Protein AF-A0A4U7F153-F1 (afdb_monomer)

Solvent-accessible surface area (backbone atoms only — not comparable to full-atom values): 18259 Å² total; per-residue (Å²): 128,62,67,75,48,41,77,80,40,73,85,56,86,78,60,64,62,61,53,67,72,73,53,80,90,49,96,68,60,94,85,65,56,59,60,68,38,36,71,71,53,63,61,70,59,53,48,53,54,49,52,50,51,33,56,51,62,41,91,91,58,44,31,62,96,56,39,36,31,38,60,32,36,52,46,24,47,59,30,40,45,51,26,25,64,74,82,62,47,64,26,33,53,33,31,46,52,77,28,66,69,50,40,43,21,66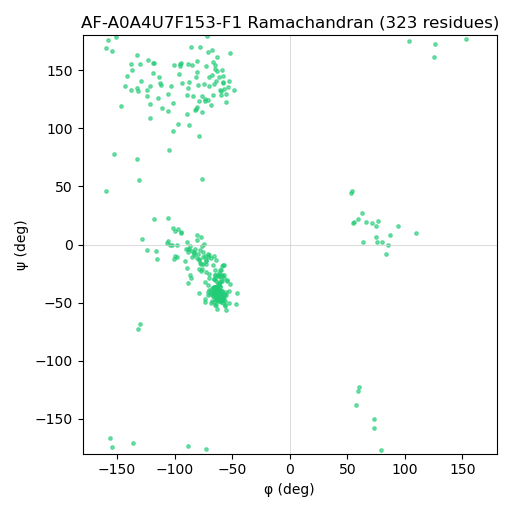,69,35,49,68,42,50,56,56,56,56,68,45,43,66,58,44,63,74,52,38,83,38,45,32,62,16,34,47,45,45,49,44,18,52,49,26,39,43,78,25,67,35,88,73,97,76,86,82,76,73,34,56,61,58,77,65,59,70,81,74,65,70,84,66,92,64,94,52,78,78,38,71,54,76,85,52,32,44,98,88,68,46,73,35,73,80,47,36,43,71,31,32,46,39,55,38,60,59,81,27,11,63,95,71,35,85,41,64,69,58,30,54,51,50,49,52,54,25,36,46,34,50,76,33,52,74,69,52,47,52,49,51,53,52,58,55,48,28,33,33,64,49,31,4,56,36,48,62,85,40,45,46,48,40,28,86,73,29,62,75,91,52,68,71,35,42,49,54,38,70,43,83,83,31,36,53,88,34,24,66,52,79,14,28,58,50,55,63,49,96,49,32,73,40,66,69,62,53,30,61,49,50,65,73,75,52,90,85,78,96,55,67,37,68,17,68,29,50,109

Radius of gyration: 19.98 Å; Cα contacts (8 Å, |Δi|>4): 540; chains: 1; bounding box: 46×57×48 Å

Structure (mmCIF, N/CA/C/O backbone):
data_AF-A0A4U7F153-F1
#
_entry.id   AF-A0A4U7F153-F1
#
loop_
_atom_site.group_PDB
_atom_site.id
_atom_site.type_symbol
_atom_site.label_atom_id
_atom_site.label_alt_id
_atom_site.label_comp_id
_atom_site.label_asym_id
_atom_site.label_entity_id
_atom_site.label_seq_id
_atom_site.pdbx_PDB_ins_code
_atom_site.Cartn_x
_atom_site.Cartn_y
_atom_site.Cartn_z
_atom_site.occupancy
_atom_site.B_iso_or_equiv
_atom_site.auth_seq_id
_atom_site.auth_comp_id
_atom_site.auth_asym_id
_atom_site.auth_atom_id
_atom_site.pdbx_PDB_model_num
ATOM 1 N N . MET A 1 1 ? 3.177 -30.117 8.578 1.00 44.38 1 MET A N 1
ATOM 2 C CA . MET A 1 1 ? 3.477 -31.452 7.990 1.00 44.38 1 MET A CA 1
ATOM 3 C C . MET A 1 1 ? 3.455 -31.434 6.453 1.00 44.38 1 MET A C 1
ATOM 5 O O . MET A 1 1 ? 3.791 -32.453 5.857 1.00 44.38 1 MET A O 1
ATOM 9 N N . SER A 1 2 ? 3.125 -30.302 5.816 1.00 57.16 2 SER A N 1
ATOM 10 C CA . SER A 1 2 ? 3.074 -30.118 4.360 1.00 57.16 2 SER A CA 1
ATOM 11 C C . SER A 1 2 ? 4.464 -30.039 3.707 1.00 57.16 2 SER A C 1
ATOM 13 O O . SER A 1 2 ? 4.738 -30.823 2.801 1.00 57.16 2 SER A O 1
ATOM 15 N N . GLY A 1 3 ? 5.373 -29.206 4.239 1.00 60.88 3 GLY A N 1
ATOM 16 C CA . GLY A 1 3 ? 6.702 -28.950 3.648 1.00 60.88 3 GLY A CA 1
ATOM 17 C C . GLY A 1 3 ? 7.521 -30.211 3.351 1.00 60.88 3 GLY A C 1
ATOM 18 O O . GLY A 1 3 ? 7.897 -30.455 2.213 1.00 60.88 3 GLY A O 1
ATOM 19 N N . VAL A 1 4 ? 7.656 -31.114 4.331 1.00 67.81 4 VAL A N 1
ATOM 20 C CA . VAL A 1 4 ? 8.444 -32.353 4.167 1.00 67.81 4 VAL A CA 1
ATOM 21 C C . VAL A 1 4 ? 7.906 -33.260 3.049 1.00 67.81 4 VAL A C 1
ATOM 23 O O . VAL A 1 4 ? 8.672 -34.021 2.475 1.00 67.81 4 VAL A O 1
ATOM 26 N N . ARG A 1 5 ? 6.602 -33.233 2.728 1.00 77.62 5 ARG A N 1
ATOM 27 C CA . ARG A 1 5 ? 6.047 -34.048 1.627 1.00 77.62 5 ARG A CA 1
ATOM 28 C C . ARG A 1 5 ? 6.324 -33.419 0.263 1.00 77.62 5 ARG A C 1
ATOM 30 O O . ARG A 1 5 ? 6.683 -34.156 -0.655 1.00 77.62 5 ARG A O 1
ATOM 37 N N . LYS A 1 6 ? 6.184 -32.092 0.154 1.00 81.62 6 LYS A N 1
ATOM 38 C CA . LYS A 1 6 ? 6.439 -31.345 -1.087 1.00 81.62 6 LYS A CA 1
ATOM 39 C C . LYS A 1 6 ? 7.900 -31.487 -1.535 1.00 81.62 6 LYS A C 1
ATOM 41 O O . LYS A 1 6 ? 8.133 -31.687 -2.720 1.00 81.62 6 LYS A O 1
ATOM 46 N N . ASP A 1 7 ? 8.849 -31.559 -0.599 1.00 88.19 7 ASP A N 1
ATOM 47 C CA . ASP A 1 7 ? 10.272 -31.787 -0.913 1.00 88.19 7 ASP A CA 1
ATOM 48 C C . ASP A 1 7 ? 10.537 -33.125 -1.639 1.00 88.19 7 ASP A C 1
ATOM 50 O O . ASP A 1 7 ? 11.400 -33.213 -2.512 1.00 88.19 7 ASP A O 1
ATOM 54 N N . TRP A 1 8 ? 9.810 -34.195 -1.286 1.00 92.31 8 TRP A N 1
ATOM 55 C CA . TRP A 1 8 ? 9.986 -35.523 -1.899 1.00 92.31 8 TRP A CA 1
ATOM 56 C C . TRP A 1 8 ? 9.139 -35.727 -3.155 1.00 92.31 8 TRP A C 1
ATOM 58 O O . TRP A 1 8 ? 9.548 -36.457 -4.063 1.00 92.31 8 TRP A O 1
ATOM 68 N N . TRP A 1 9 ? 7.952 -35.123 -3.199 1.00 93.38 9 TRP A N 1
ATOM 69 C CA . TRP A 1 9 ? 7.007 -35.243 -4.306 1.00 93.38 9 TRP A CA 1
ATOM 70 C C . TRP A 1 9 ? 6.483 -33.862 -4.713 1.00 93.38 9 TRP A C 1
ATOM 72 O O . TRP A 1 9 ? 5.318 -33.557 -4.456 1.00 93.38 9 TRP A O 1
ATOM 82 N N . PRO A 1 10 ? 7.304 -33.043 -5.393 1.00 90.38 10 PRO A N 1
ATOM 83 C CA . PRO A 1 10 ? 6.948 -31.659 -5.721 1.00 90.38 10 PRO A CA 1
ATOM 84 C C . PRO A 1 10 ? 5.715 -31.546 -6.627 1.00 90.38 10 PRO A C 1
ATOM 86 O O . PRO A 1 10 ? 4.982 -30.573 -6.557 1.00 90.38 10 PRO A O 1
ATOM 89 N N . ASN A 1 11 ? 5.432 -32.581 -7.426 1.00 92.25 11 ASN A N 1
ATOM 90 C CA . ASN A 1 11 ? 4.270 -32.634 -8.321 1.00 92.25 11 ASN A CA 1
ATOM 91 C C . ASN A 1 11 ? 3.052 -33.344 -7.699 1.00 92.25 11 ASN A C 1
ATOM 93 O O . ASN A 1 11 ? 2.126 -33.732 -8.416 1.00 92.25 11 ASN A O 1
ATOM 97 N N . GLN A 1 12 ? 3.076 -33.636 -6.395 1.00 93.06 12 GLN A N 1
ATOM 98 C CA . GLN A 1 12 ? 1.927 -34.226 -5.718 1.00 93.06 12 GLN A CA 1
ATOM 99 C C . GLN A 1 12 ? 0.811 -33.186 -5.607 1.00 93.06 12 GLN A C 1
ATOM 101 O O . GLN A 1 12 ? 1.065 -32.045 -5.241 1.00 93.06 12 GLN A O 1
ATOM 106 N N . LEU A 1 13 ? -0.429 -33.600 -5.889 1.00 92.06 13 LEU A N 1
ATOM 107 C CA . LEU A 1 13 ? -1.598 -32.744 -5.705 1.00 92.06 13 LEU A CA 1
ATOM 108 C C . LEU A 1 13 ? -1.650 -32.225 -4.265 1.00 92.06 13 LEU A C 1
ATOM 110 O O . LEU A 1 13 ? -1.697 -33.027 -3.326 1.00 92.06 13 LEU A O 1
ATOM 114 N N . ASP A 1 14 ? -1.674 -30.904 -4.124 1.00 89.94 14 ASP A N 1
ATOM 115 C CA . ASP A 1 14 ? -1.831 -30.249 -2.838 1.00 89.94 14 A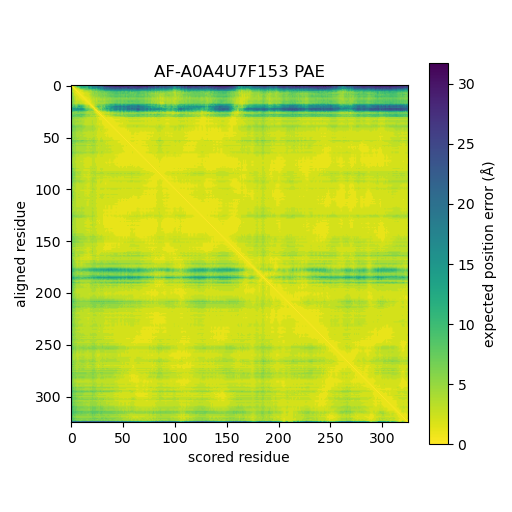SP A CA 1
ATOM 116 C C . ASP A 1 14 ? -3.311 -30.197 -2.453 1.00 89.94 14 ASP A C 1
ATOM 118 O O . ASP A 1 14 ? -4.131 -29.606 -3.152 1.00 89.94 14 ASP A O 1
ATOM 122 N N . LEU A 1 15 ? -3.657 -30.883 -1.366 1.00 89.62 15 LEU A N 1
ATOM 123 C CA . LEU A 1 15 ? -5.007 -30.873 -0.805 1.00 89.62 15 LEU A CA 1
ATOM 124 C C . LEU A 1 15 ? -5.117 -29.920 0.386 1.00 89.62 15 LEU A C 1
ATOM 126 O O . LEU A 1 15 ? -6.236 -29.665 0.823 1.00 89.62 15 LEU A O 1
ATOM 130 N N . ASP A 1 16 ? -3.993 -29.393 0.886 1.00 86.19 16 ASP A N 1
ATOM 131 C CA . ASP A 1 16 ? -3.970 -28.549 2.080 1.00 86.19 16 ASP A CA 1
ATOM 132 C C . ASP A 1 16 ? -4.739 -27.228 1.807 1.00 86.19 16 ASP A C 1
ATOM 134 O O . ASP A 1 16 ? -5.450 -26.742 2.683 1.00 86.19 16 ASP A O 1
ATOM 138 N N . VAL A 1 17 ? -4.764 -26.752 0.550 1.00 88.94 17 VAL A N 1
ATOM 139 C CA . VAL A 1 17 ? -5.577 -25.601 0.088 1.00 88.94 17 VAL A CA 1
ATOM 140 C C . VAL A 1 17 ? -7.093 -25.774 0.270 1.00 88.94 17 VAL A C 1
ATOM 142 O O . VAL A 1 17 ? -7.839 -24.802 0.286 1.00 88.94 17 VAL A O 1
ATOM 145 N N . LEU A 1 18 ? -7.594 -27.012 0.373 1.00 87.94 18 LEU A N 1
ATOM 146 C CA . LEU A 1 18 ? -9.014 -27.270 0.652 1.00 87.94 18 LEU A CA 1
ATOM 147 C C . LEU A 1 18 ? -9.300 -27.284 2.157 1.00 87.94 18 LEU A C 1
ATOM 149 O O . LEU A 1 18 ? -10.431 -27.021 2.571 1.00 87.94 18 LEU A O 1
ATOM 153 N N . ASP A 1 19 ? -8.287 -27.600 2.963 1.00 83.00 19 ASP A N 1
ATOM 154 C CA . ASP A 1 19 ? -8.401 -27.687 4.415 1.00 83.00 19 ASP A CA 1
ATOM 155 C C . ASP A 1 19 ? -8.418 -26.294 5.067 1.00 83.00 19 ASP A C 1
ATOM 157 O O . ASP A 1 19 ? -8.998 -26.147 6.144 1.00 83.00 19 ASP A O 1
ATOM 161 N N . GLU A 1 20 ? -7.889 -25.259 4.399 1.00 74.75 20 GLU A N 1
ATOM 162 C CA . GLU A 1 20 ? -7.951 -23.855 4.850 1.00 74.75 20 GLU A CA 1
ATOM 163 C C . GLU A 1 20 ? -9.380 -23.373 5.138 1.00 74.75 20 GLU A C 1
ATOM 165 O O . GLU A 1 20 ? -9.600 -22.562 6.035 1.00 74.75 20 GLU A O 1
ATOM 170 N N . HIS A 1 21 ? -10.368 -23.914 4.421 1.00 67.06 21 HIS A N 1
ATOM 171 C CA . HIS A 1 21 ? -11.784 -23.585 4.601 1.00 67.06 21 HIS A CA 1
ATOM 172 C C . HIS A 1 21 ? -12.581 -24.686 5.314 1.00 67.06 21 HIS A C 1
ATOM 174 O O . HIS A 1 21 ? -13.798 -24.569 5.473 1.00 67.06 21 HIS A O 1
ATOM 180 N N . ALA A 1 22 ? -11.929 -25.768 5.751 1.00 73.19 22 ALA A N 1
ATOM 181 C CA . ALA A 1 22 ? -12.587 -26.846 6.489 1.00 73.19 22 ALA A CA 1
ATOM 182 C C . ALA A 1 22 ? -12.903 -26.464 7.952 1.00 73.19 22 ALA A C 1
ATOM 184 O O . ALA A 1 22 ? -13.657 -27.175 8.621 1.00 73.19 22 ALA A O 1
ATOM 185 N N . GLY A 1 23 ? -12.367 -25.340 8.441 1.00 69.06 23 GLY A N 1
ATOM 186 C CA . GLY A 1 23 ? -12.690 -24.723 9.730 1.00 69.06 23 GLY A CA 1
ATOM 187 C C . GLY A 1 23 ? -12.329 -23.233 9.751 1.00 69.06 23 GLY A C 1
ATOM 188 O O . GLY A 1 23 ? -11.769 -22.725 8.788 1.00 69.06 23 GLY A O 1
ATOM 189 N N . ASN A 1 24 ? -12.644 -22.531 10.845 1.00 72.62 24 ASN A N 1
ATOM 190 C CA . ASN A 1 24 ? -12.213 -21.147 11.056 1.00 72.62 24 ASN A CA 1
ATOM 191 C C . ASN A 1 24 ? -10.945 -21.144 11.936 1.00 72.62 24 ASN A C 1
ATOM 193 O O . ASN A 1 24 ? -11.058 -21.389 13.138 1.00 72.62 24 ASN A O 1
ATOM 197 N N . PRO A 1 25 ? -9.735 -20.921 11.384 1.00 79.50 25 PRO A N 1
ATOM 198 C CA . PRO A 1 25 ? -8.501 -20.905 12.175 1.00 79.50 25 PRO A CA 1
ATOM 199 C C . PRO A 1 25 ? -8.397 -19.678 13.099 1.00 79.50 25 PRO A C 1
ATOM 201 O O . PRO A 1 25 ? -7.490 -19.606 13.931 1.00 79.50 25 PRO A O 1
ATOM 204 N N . GLY A 1 26 ? -9.298 -18.702 12.949 1.00 85.00 26 GLY A N 1
ATOM 205 C CA . GLY A 1 26 ? -9.316 -17.479 13.734 1.00 85.00 26 GLY A CA 1
ATOM 206 C C . GLY A 1 26 ? -9.744 -17.666 15.197 1.00 85.00 26 GLY A C 1
ATOM 207 O O . GLY A 1 26 ? -10.315 -18.684 15.581 1.00 85.00 26 GLY A O 1
ATOM 208 N N . PRO A 1 27 ? -9.502 -16.653 16.046 1.00 92.19 27 PRO A N 1
ATOM 209 C CA . PRO A 1 27 ? -9.875 -16.657 17.460 1.00 92.19 27 PRO A CA 1
ATOM 210 C C . PRO A 1 27 ? -11.351 -16.297 17.705 1.00 92.19 27 PRO A C 1
ATOM 212 O O . PRO A 1 27 ? -11.735 -16.089 18.856 1.00 92.19 27 PRO A O 1
ATOM 215 N N . LEU A 1 28 ? -12.142 -16.108 16.646 1.00 91.19 28 LEU A N 1
ATOM 216 C CA . LEU A 1 28 ? -13.532 -15.669 16.731 1.00 91.19 28 LEU A CA 1
ATOM 217 C C . LEU A 1 28 ? -14.452 -16.880 16.905 1.00 91.19 28 LEU A C 1
ATOM 219 O O . LEU A 1 28 ? -14.237 -17.922 16.289 1.00 91.19 28 LEU A O 1
ATOM 223 N N . ASP A 1 29 ? -15.463 -16.727 17.758 1.00 91.25 29 ASP A N 1
ATOM 224 C CA . ASP A 1 29 ? -16.480 -17.754 17.987 1.00 91.25 29 ASP A CA 1
ATOM 225 C C . ASP A 1 29 ? -17.274 -18.024 16.693 1.00 91.25 29 ASP A C 1
ATOM 227 O O . ASP A 1 29 ? -17.472 -17.110 15.892 1.00 91.25 29 ASP A O 1
ATOM 231 N N . GLU A 1 30 ? -17.767 -19.253 16.501 1.00 89.25 30 GLU A N 1
ATOM 232 C CA . GLU A 1 30 ? -18.534 -19.638 15.300 1.00 89.25 30 GLU A CA 1
ATOM 233 C C . GLU A 1 30 ? -19.803 -18.789 15.107 1.00 89.25 30 GLU A C 1
ATOM 235 O O . GLU A 1 30 ? -20.262 -18.605 13.983 1.00 89.25 30 GLU A O 1
ATOM 240 N N . GLU A 1 31 ? -20.373 -18.263 16.193 1.00 93.75 31 GLU A N 1
ATOM 241 C CA . GLU A 1 31 ? -21.562 -17.410 16.171 1.00 93.75 31 GLU A CA 1
ATOM 242 C C . GLU A 1 31 ? -21.261 -15.909 16.016 1.00 93.75 31 GLU A C 1
ATOM 244 O O . GLU A 1 31 ? -22.188 -15.099 16.075 1.00 93.75 31 GLU A O 1
ATOM 249 N N . PHE A 1 32 ? -19.995 -15.502 15.878 1.00 96.25 32 PHE A N 1
ATOM 250 C CA . PHE A 1 32 ? -19.652 -14.095 15.676 1.00 96.25 32 PHE A CA 1
ATOM 251 C C . PHE A 1 32 ? -20.002 -13.637 14.253 1.00 96.25 32 PHE A C 1
ATOM 253 O O . PHE A 1 32 ? -19.489 -14.181 13.281 1.00 96.25 32 PHE A O 1
ATOM 260 N N . ASP A 1 33 ? -20.818 -12.587 14.148 1.00 97.31 33 ASP A N 1
ATOM 261 C CA . ASP A 1 33 ? -21.157 -11.926 12.886 1.00 97.31 33 ASP A CA 1
ATOM 262 C C . ASP A 1 33 ? -20.426 -10.578 12.795 1.00 97.31 33 ASP A C 1
ATOM 264 O O . ASP A 1 33 ? -20.649 -9.665 13.603 1.00 97.31 33 ASP A O 1
ATOM 268 N N . TYR A 1 34 ? -19.510 -10.458 11.832 1.00 98.06 34 TYR A N 1
ATOM 269 C CA . TYR A 1 34 ? -18.750 -9.226 11.643 1.00 98.06 34 TYR A CA 1
ATOM 270 C C . TYR A 1 34 ? -19.607 -8.088 11.084 1.00 98.06 34 TYR A C 1
ATOM 272 O O . TYR A 1 34 ? -19.401 -6.941 11.475 1.00 98.06 34 TYR A O 1
ATOM 280 N N . GLY A 1 35 ? -20.577 -8.385 10.215 1.00 98.12 35 GLY A N 1
ATOM 281 C CA . GLY A 1 35 ? -21.488 -7.385 9.664 1.00 98.12 35 GLY A CA 1
ATOM 282 C C . GLY A 1 35 ? -22.282 -6.695 10.769 1.00 98.12 35 GLY A C 1
ATOM 283 O O . GLY A 1 35 ? -22.259 -5.468 10.862 1.00 98.12 35 GLY A O 1
ATOM 284 N N . GLU A 1 36 ? -22.885 -7.475 11.672 1.00 98.38 36 GLU A N 1
ATOM 285 C CA . GLU A 1 36 ? -23.586 -6.939 12.847 1.00 98.38 36 GLU A CA 1
ATOM 286 C C . GLU A 1 36 ? -22.636 -6.142 13.758 1.00 98.38 36 GLU A C 1
ATOM 288 O O . GLU A 1 36 ? -22.970 -5.046 14.210 1.00 98.38 36 GLU A O 1
ATOM 293 N N . ALA A 1 37 ? -21.425 -6.652 14.013 1.00 98.50 37 ALA A N 1
ATOM 294 C CA . ALA A 1 37 ? -20.452 -5.969 14.865 1.00 98.50 37 ALA A CA 1
ATOM 295 C C . ALA A 1 37 ? -19.952 -4.641 14.267 1.00 98.50 37 ALA A C 1
ATOM 297 O O . ALA A 1 37 ? -19.718 -3.686 15.016 1.00 98.50 37 ALA A O 1
ATOM 298 N N . PHE A 1 38 ? -19.786 -4.583 12.944 1.00 98.75 38 PHE A N 1
ATOM 299 C CA . PHE A 1 38 ? -19.364 -3.398 12.204 1.00 98.75 38 PHE A CA 1
ATOM 300 C C . PHE A 1 38 ? -20.459 -2.326 12.186 1.00 98.75 38 PHE A C 1
ATOM 302 O O . PHE A 1 38 ? -20.158 -1.149 12.374 1.00 98.75 38 PHE A O 1
ATOM 309 N N . GLU A 1 39 ? -21.731 -2.712 12.040 1.00 98.50 39 GLU A N 1
ATOM 310 C CA . GLU A 1 39 ? -22.870 -1.782 12.102 1.00 98.50 39 GLU A CA 1
ATOM 311 C C . GLU A 1 39 ? -22.983 -1.050 13.453 1.00 98.50 39 GLU A C 1
ATOM 313 O O . GLU A 1 39 ? -23.559 0.036 13.527 1.00 98.50 39 GLU A O 1
ATOM 318 N N . GLU A 1 40 ? -22.408 -1.602 14.525 1.00 98.19 40 GLU A N 1
ATOM 319 C CA . GLU A 1 40 ? -22.346 -0.952 15.838 1.00 98.19 40 GLU A CA 1
ATOM 320 C C . GLU A 1 40 ? -21.201 0.070 15.992 1.00 98.19 40 GLU A C 1
ATOM 322 O O . GLU A 1 40 ? -21.067 0.661 17.071 1.00 98.19 40 GLU A O 1
ATOM 327 N N . LEU A 1 41 ? -20.325 0.241 14.995 1.00 98.25 41 LEU A N 1
ATOM 328 C CA . LEU A 1 41 ? -19.246 1.228 15.053 1.00 98.25 41 LEU A CA 1
ATOM 329 C C . LEU A 1 41 ? -19.769 2.651 14.853 1.00 98.25 41 LEU A C 1
ATOM 331 O O . LEU A 1 41 ? -20.533 2.935 13.933 1.00 98.25 41 LEU A O 1
ATOM 335 N N . ASP A 1 42 ? -19.245 3.576 15.653 1.00 98.56 42 ASP A N 1
ATOM 336 C CA . ASP A 1 42 ? -19.265 4.993 15.303 1.00 98.56 42 ASP A CA 1
ATOM 337 C C . ASP A 1 42 ? -18.139 5.254 14.293 1.00 98.56 42 ASP A C 1
ATOM 339 O O . ASP A 1 42 ? -16.974 5.429 14.658 1.00 98.56 42 ASP A O 1
ATOM 343 N N . LEU A 1 43 ? -18.473 5.193 13.001 1.00 98.50 43 LEU A N 1
ATOM 344 C CA . LEU A 1 43 ? -17.484 5.336 11.934 1.00 98.50 43 LEU A CA 1
ATOM 345 C C . LEU A 1 43 ? -16.869 6.743 11.898 1.00 98.50 43 LEU A C 1
ATOM 347 O O . LEU A 1 43 ? -15.703 6.875 11.534 1.00 98.50 43 LEU A O 1
ATOM 351 N N . ASP A 1 44 ? -17.608 7.777 12.307 1.00 98.75 44 ASP A N 1
ATOM 352 C CA . ASP A 1 44 ? -17.074 9.138 12.386 1.00 98.75 44 ASP A CA 1
ATOM 353 C C . ASP A 1 44 ? -16.018 9.235 13.498 1.00 98.75 44 ASP A C 1
ATOM 355 O O . ASP A 1 44 ? -14.964 9.840 13.295 1.00 98.75 44 ASP A O 1
ATOM 359 N N . GLU A 1 45 ? -16.245 8.572 14.640 1.00 98.81 45 GLU A N 1
ATOM 360 C CA . GLU A 1 45 ? -15.240 8.457 15.705 1.00 98.81 45 GLU A CA 1
ATOM 361 C C . GLU A 1 45 ? -13.995 7.693 15.226 1.00 98.81 45 GLU A C 1
ATOM 363 O O . GLU A 1 45 ? -12.874 8.146 15.447 1.00 98.81 45 GLU A O 1
ATOM 368 N N . VAL A 1 46 ? -14.176 6.568 14.518 1.00 98.88 46 VAL A N 1
ATOM 369 C CA . VAL A 1 46 ? -13.053 5.792 13.954 1.00 98.88 46 VAL A CA 1
ATOM 370 C C . VAL A 1 46 ? -12.222 6.654 13.002 1.00 98.88 46 VAL A C 1
ATOM 372 O O . VAL A 1 46 ? -10.994 6.641 13.070 1.00 98.88 46 VAL A O 1
ATOM 375 N N . LYS A 1 47 ? -12.873 7.416 12.115 1.00 98.94 47 LYS A N 1
ATOM 376 C CA . LYS A 1 47 ? -12.187 8.305 11.170 1.00 98.94 47 LYS A CA 1
ATOM 377 C C . LYS A 1 47 ? -11.415 9.413 11.890 1.00 98.94 47 LYS A C 1
ATOM 379 O O . LYS A 1 47 ? -10.275 9.675 11.514 1.00 98.94 47 LYS A O 1
ATOM 384 N N . ALA A 1 48 ? -11.994 10.009 12.933 1.00 98.88 48 ALA A N 1
ATOM 385 C CA . ALA A 1 48 ? -11.328 11.035 13.734 1.00 98.88 48 ALA A CA 1
ATOM 386 C C . ALA A 1 48 ? -10.072 10.497 14.443 1.00 98.88 48 ALA A C 1
ATOM 388 O O . ALA A 1 48 ? -9.024 11.138 14.411 1.00 98.88 48 ALA A O 1
ATOM 389 N N . ASP A 1 49 ? -10.145 9.295 15.018 1.00 98.88 49 ASP A N 1
ATOM 390 C CA . ASP A 1 49 ? -8.991 8.639 15.642 1.00 98.88 49 ASP A CA 1
ATOM 391 C C . ASP A 1 49 ? -7.886 8.302 14.626 1.00 98.88 49 ASP A C 1
ATOM 393 O O . ASP A 1 49 ? -6.694 8.429 14.918 1.00 98.88 49 ASP A O 1
ATOM 397 N N . ILE A 1 50 ? -8.263 7.866 13.418 1.00 98.88 50 ILE A N 1
ATOM 398 C CA . ILE A 1 50 ? -7.307 7.621 12.331 1.00 98.88 50 ILE A CA 1
ATOM 399 C C . ILE A 1 50 ? -6.594 8.923 11.939 1.00 98.88 50 ILE A C 1
ATOM 401 O O . ILE A 1 50 ? -5.374 8.925 11.768 1.00 98.88 50 ILE A O 1
ATOM 405 N N . GLU A 1 51 ? -7.330 10.028 11.800 1.00 98.69 51 GLU A N 1
ATOM 406 C CA . GLU A 1 51 ? -6.762 11.343 11.483 1.00 98.69 51 GLU A CA 1
ATOM 407 C C . GLU A 1 51 ? -5.826 11.851 12.599 1.00 98.69 51 GLU A C 1
ATOM 409 O O . GLU A 1 51 ? -4.757 12.404 12.315 1.00 98.69 51 GLU A O 1
ATOM 414 N N . GLU A 1 52 ? -6.158 11.592 13.870 1.00 98.81 52 GLU A N 1
ATOM 415 C CA . GLU A 1 52 ? -5.272 11.887 15.003 1.00 98.81 52 GLU A CA 1
ATOM 416 C C . GLU A 1 52 ? -3.942 11.129 14.882 1.00 98.81 52 GLU A C 1
ATOM 418 O O . GLU A 1 52 ? -2.876 11.745 14.966 1.00 98.81 52 GLU A O 1
ATOM 423 N N . VAL A 1 53 ? -3.976 9.816 14.616 1.00 98.75 53 VAL A N 1
ATOM 424 C CA . VAL A 1 53 ? -2.757 9.024 14.362 1.00 98.75 53 VAL A CA 1
ATOM 425 C C . VAL A 1 53 ? -1.959 9.614 13.203 1.00 98.75 53 VAL A C 1
ATOM 427 O O . VAL A 1 53 ? -0.738 9.738 13.288 1.00 98.75 53 VAL A O 1
ATOM 430 N N . MET A 1 54 ? -2.642 10.014 12.133 1.00 97.75 54 MET A N 1
ATOM 431 C CA . MET A 1 54 ? -2.025 10.504 10.904 1.00 97.75 54 MET A CA 1
ATOM 432 C C . MET A 1 54 ? -1.171 11.756 11.098 1.00 97.75 54 MET A C 1
ATOM 434 O O . MET A 1 54 ? -0.164 11.920 10.410 1.00 97.75 54 MET A O 1
ATOM 438 N N . THR A 1 55 ? -1.553 12.611 12.043 1.00 98.19 55 THR A N 1
ATOM 439 C CA . THR A 1 55 ? -0.854 13.864 12.367 1.00 98.19 55 THR A CA 1
ATOM 440 C C . THR A 1 55 ? -0.020 13.784 13.649 1.00 98.19 55 THR A C 1
ATOM 442 O O . THR A 1 55 ? 0.670 14.741 14.004 1.00 98.19 55 THR A O 1
ATOM 445 N N . THR A 1 56 ? -0.020 12.634 14.329 1.00 98.75 56 THR A N 1
ATOM 446 C CA . THR A 1 56 ? 0.743 12.404 15.563 1.00 98.75 56 THR A CA 1
ATOM 447 C C . THR A 1 56 ? 1.964 11.535 15.280 1.00 98.75 56 THR A C 1
ATOM 449 O O . THR A 1 56 ? 1.975 10.323 15.515 1.00 98.75 56 THR A O 1
ATOM 452 N N . SER A 1 57 ? 3.020 12.183 14.780 1.00 98.69 57 SER A N 1
ATOM 453 C CA . SER A 1 57 ? 4.303 11.539 14.482 1.00 98.69 57 SER A CA 1
ATOM 454 C C . SER A 1 57 ? 4.860 10.778 15.689 1.00 98.69 57 SER A C 1
ATOM 456 O O . SER A 1 57 ? 4.893 11.288 16.808 1.00 98.69 57 SER A O 1
ATOM 458 N N . GLN A 1 58 ? 5.350 9.570 15.439 1.00 98.75 58 GLN A N 1
ATOM 459 C CA . GLN A 1 58 ? 6.007 8.707 16.408 1.00 98.75 58 GLN A CA 1
ATOM 460 C C . GLN A 1 58 ? 7.522 8.729 16.205 1.00 98.75 58 GLN A C 1
ATOM 462 O O . GLN A 1 58 ? 8.003 8.581 15.085 1.00 98.75 58 GLN A O 1
ATOM 467 N N . ASP A 1 59 ? 8.290 8.826 17.289 1.00 98.50 59 ASP A N 1
ATOM 468 C CA . ASP A 1 59 ? 9.757 8.904 17.217 1.00 98.50 59 ASP A CA 1
ATOM 469 C C . ASP A 1 59 ? 10.406 7.662 16.590 1.00 98.50 59 ASP A C 1
ATOM 471 O O . ASP A 1 59 ? 11.506 7.738 16.043 1.00 98.50 59 ASP A O 1
ATOM 475 N N . TRP A 1 60 ? 9.764 6.495 16.690 1.00 98.44 60 TRP A N 1
ATOM 476 C CA . TRP A 1 60 ? 10.269 5.247 16.110 1.00 98.44 60 TRP A CA 1
ATOM 477 C C . TRP A 1 60 ? 10.045 5.159 14.595 1.00 98.44 60 TRP A C 1
ATOM 479 O O . TRP A 1 60 ? 10.717 4.370 13.942 1.00 98.44 60 TRP A O 1
ATOM 489 N N . TRP A 1 61 ? 9.161 5.988 14.035 1.00 98.69 61 TRP A N 1
ATOM 490 C CA . TRP A 1 61 ? 8.952 6.106 12.595 1.00 98.69 61 TRP A CA 1
ATOM 491 C C . TRP A 1 61 ? 8.432 7.504 12.243 1.00 98.69 61 TRP A C 1
ATOM 493 O O . TRP A 1 61 ? 7.228 7.661 12.070 1.00 98.69 61 TRP A O 1
ATOM 503 N N . PRO A 1 62 ? 9.280 8.547 12.207 1.00 98.75 62 PRO A N 1
ATOM 504 C CA . PRO A 1 62 ? 8.821 9.926 12.054 1.00 98.75 62 PRO A CA 1
ATOM 505 C C . PRO A 1 62 ? 8.005 10.152 10.776 1.00 98.75 62 PRO A C 1
ATOM 507 O O . PRO A 1 62 ? 8.352 9.641 9.716 1.00 98.75 62 PRO A O 1
ATOM 510 N N . ALA A 1 63 ? 6.926 10.930 10.873 1.00 98.81 63 ALA A N 1
ATOM 511 C CA . ALA A 1 63 ? 6.068 11.233 9.733 1.00 98.81 63 ALA A CA 1
ATOM 512 C C . ALA A 1 63 ? 6.742 12.219 8.773 1.00 98.81 63 ALA A C 1
ATOM 514 O O . ALA A 1 63 ? 7.094 13.338 9.169 1.00 98.81 63 ALA A O 1
ATOM 515 N N . ASP A 1 64 ? 6.841 11.854 7.495 1.00 98.69 64 ASP A N 1
ATOM 516 C CA . ASP A 1 64 ? 7.242 12.797 6.455 1.00 98.69 64 ASP A CA 1
ATOM 517 C C . ASP A 1 64 ? 6.302 13.994 6.434 1.00 98.69 64 ASP A C 1
ATOM 519 O O . ASP A 1 64 ? 5.080 13.855 6.506 1.00 98.69 64 ASP A O 1
ATOM 523 N N . TYR A 1 65 ? 6.880 15.192 6.361 1.00 98.38 65 TYR A N 1
ATOM 524 C CA . TYR A 1 65 ? 6.123 16.448 6.343 1.00 98.38 65 TYR A CA 1
ATOM 525 C C . TYR A 1 65 ? 5.162 16.613 7.542 1.00 98.38 65 TYR A C 1
ATOM 527 O O . TYR A 1 65 ? 4.252 17.439 7.492 1.00 98.38 65 TYR A O 1
ATOM 535 N N . GLY A 1 66 ? 5.365 15.848 8.624 1.00 98.50 66 GLY A N 1
ATOM 536 C CA . GLY A 1 66 ? 4.475 15.815 9.784 1.00 98.50 66 GLY A CA 1
ATOM 537 C C . GLY A 1 66 ? 3.126 15.131 9.536 1.00 98.50 66 GLY A C 1
ATOM 538 O O . GLY A 1 66 ? 2.198 15.374 10.304 1.00 98.50 66 GLY A O 1
ATOM 539 N N . HIS A 1 67 ? 2.987 14.317 8.481 1.00 98.81 67 HIS A N 1
ATOM 540 C CA . HIS A 1 67 ? 1.713 13.703 8.103 1.00 98.81 67 HIS A CA 1
ATOM 541 C C . HIS A 1 67 ? 1.895 12.305 7.478 1.00 98.81 67 HIS A C 1
ATOM 543 O O . HIS A 1 67 ? 2.478 12.162 6.408 1.00 98.81 67 HIS A O 1
ATOM 549 N N . TYR A 1 68 ? 1.330 11.258 8.088 1.00 98.94 68 TYR A N 1
ATOM 550 C CA . TYR A 1 68 ? 1.424 9.875 7.582 1.00 98.94 68 TYR A CA 1
ATOM 551 C C . TYR A 1 68 ? 0.496 9.554 6.405 1.00 98.94 68 TYR A C 1
ATOM 553 O O . TYR A 1 68 ? 0.564 8.456 5.858 1.00 98.94 68 TYR A O 1
ATOM 561 N N . GLY A 1 69 ? -0.375 10.481 6.004 1.00 98.88 69 GLY A N 1
ATOM 562 C CA . GLY A 1 69 ? -1.369 10.260 4.949 1.00 98.88 69 GLY A CA 1
ATOM 563 C C . GLY A 1 69 ? -0.819 9.586 3.687 1.00 98.88 69 GLY A C 1
ATOM 564 O O . GLY A 1 69 ? -1.349 8.543 3.309 1.00 98.88 69 GLY A O 1
ATOM 565 N N . PRO A 1 70 ? 0.275 10.076 3.075 1.00 98.88 70 PRO A N 1
ATOM 566 C CA . PRO A 1 70 ? 0.824 9.435 1.882 1.00 98.88 70 PRO A CA 1
ATOM 567 C C . PRO A 1 70 ? 1.283 7.984 2.109 1.00 98.88 70 PRO A C 1
ATOM 569 O O . PRO A 1 70 ? 1.022 7.117 1.275 1.00 98.88 70 PRO A O 1
ATOM 572 N N . LEU A 1 71 ? 1.882 7.683 3.269 1.00 98.94 71 LEU A N 1
ATOM 573 C CA . LEU A 1 71 ? 2.254 6.315 3.652 1.00 98.94 71 LEU A CA 1
ATOM 574 C C . LEU A 1 71 ? 1.017 5.412 3.764 1.00 98.94 71 LEU A C 1
ATOM 576 O O . LEU A 1 71 ? 1.046 4.259 3.335 1.00 98.94 71 LEU A O 1
ATOM 580 N N . PHE A 1 72 ? -0.083 5.928 4.310 1.00 98.94 72 PHE A N 1
ATOM 581 C CA . PHE A 1 72 ? -1.328 5.175 4.426 1.00 98.94 72 PHE A CA 1
ATOM 582 C C . PHE A 1 72 ? -2.069 4.997 3.098 1.00 98.94 72 PHE A C 1
ATOM 584 O O . PHE A 1 72 ? -2.674 3.944 2.894 1.00 98.94 72 PHE A O 1
ATOM 591 N N . ILE A 1 73 ? -1.976 5.957 2.172 1.00 98.94 73 ILE A N 1
ATOM 592 C CA . ILE A 1 73 ? -2.464 5.786 0.795 1.00 98.94 73 ILE A CA 1
ATOM 593 C C . ILE A 1 73 ? -1.708 4.637 0.126 1.00 98.94 73 ILE A C 1
ATOM 595 O O . ILE A 1 73 ? -2.348 3.722 -0.392 1.00 98.94 73 ILE A O 1
ATOM 599 N N . ARG A 1 74 ? -0.368 4.618 0.214 1.00 98.94 74 ARG A N 1
ATOM 600 C CA . ARG A 1 74 ? 0.447 3.497 -0.284 1.00 98.94 74 ARG A CA 1
ATOM 601 C C . ARG A 1 74 ? 0.040 2.175 0.372 1.00 98.94 74 ARG A C 1
ATOM 603 O O . ARG A 1 74 ? -0.164 1.189 -0.325 1.00 98.94 74 ARG A O 1
ATOM 610 N N . MET A 1 75 ? -0.135 2.147 1.694 1.00 98.94 75 MET A N 1
ATOM 611 C CA . MET A 1 75 ? -0.546 0.935 2.412 1.00 98.94 75 MET A CA 1
ATOM 612 C C . MET A 1 75 ? -1.878 0.374 1.893 1.00 98.94 75 MET A C 1
ATOM 614 O O . MET A 1 75 ? -1.970 -0.824 1.617 1.00 98.94 75 MET A O 1
ATOM 618 N N . ALA A 1 76 ? -2.893 1.229 1.742 1.00 98.94 76 ALA A N 1
ATOM 619 C CA . ALA A 1 76 ? -4.206 0.836 1.237 1.00 98.94 76 ALA A CA 1
ATOM 620 C C . ALA A 1 76 ? -4.141 0.390 -0.232 1.00 98.94 76 ALA A C 1
ATOM 622 O O . ALA A 1 76 ? -4.716 -0.641 -0.584 1.00 98.94 76 ALA A O 1
ATOM 623 N N . TRP A 1 77 ? -3.385 1.118 -1.062 1.00 98.94 77 TRP A N 1
ATOM 624 C CA . TRP A 1 77 ? -3.112 0.764 -2.455 1.00 98.94 77 TRP A CA 1
ATOM 625 C C . TRP A 1 77 ? -2.490 -0.629 -2.570 1.00 98.94 77 TRP A C 1
ATOM 627 O O . TRP A 1 77 ? -3.053 -1.486 -3.241 1.00 98.94 77 TRP A O 1
ATOM 637 N N . HIS A 1 78 ? -1.408 -0.905 -1.839 1.00 98.94 78 HIS A N 1
ATOM 638 C CA . HIS A 1 78 ? -0.724 -2.203 -1.860 1.00 98.94 78 HIS A CA 1
ATOM 639 C C . HIS A 1 78 ? -1.596 -3.322 -1.285 1.00 98.94 78 HIS A C 1
ATOM 641 O O . HIS A 1 78 ? -1.475 -4.477 -1.681 1.00 98.94 78 HIS A O 1
ATOM 647 N N . SER A 1 79 ? -2.491 -3.004 -0.346 1.00 98.88 79 SER A N 1
ATOM 648 C CA . SER A 1 79 ? -3.425 -3.994 0.185 1.00 98.88 79 SER A CA 1
ATOM 649 C C . SER A 1 79 ? -4.433 -4.432 -0.873 1.00 98.88 79 SER A C 1
ATOM 651 O O . SER A 1 79 ? -4.820 -5.594 -0.875 1.00 98.88 79 SER A O 1
ATOM 653 N N . ALA A 1 80 ? -4.891 -3.524 -1.736 1.00 98.88 80 ALA A N 1
ATOM 654 C CA . ALA A 1 80 ? -5.829 -3.843 -2.810 1.00 98.88 80 ALA A CA 1
ATOM 655 C C . ALA A 1 80 ? -5.125 -4.343 -4.082 1.00 98.88 80 ALA A C 1
ATOM 657 O O . ALA A 1 80 ? -5.694 -5.142 -4.821 1.00 98.88 80 ALA A O 1
ATOM 658 N N . GLY A 1 81 ? -3.892 -3.898 -4.317 1.00 98.62 81 GLY A N 1
ATOM 659 C CA . GLY A 1 81 ? -3.161 -4.080 -5.566 1.00 98.62 81 GLY A CA 1
ATOM 660 C C . GLY A 1 81 ? -2.569 -5.461 -5.794 1.00 98.62 81 GLY A C 1
ATOM 661 O O . GLY A 1 81 ? -1.849 -5.649 -6.752 1.00 98.62 81 GLY A O 1
ATOM 662 N N . THR A 1 82 ? -2.850 -6.443 -4.942 1.00 98.69 82 THR A N 1
ATOM 663 C CA . THR A 1 82 ? -2.502 -7.844 -5.232 1.00 98.69 82 THR A CA 1
ATOM 664 C C . THR A 1 82 ? -3.618 -8.580 -5.977 1.00 98.69 82 THR A C 1
ATOM 666 O O . THR A 1 82 ? -3.475 -9.759 -6.297 1.00 98.69 82 THR A O 1
ATOM 669 N N . TYR A 1 83 ? -4.756 -7.912 -6.199 1.00 98.69 83 TYR A N 1
ATOM 670 C CA . TYR A 1 83 ? -5.940 -8.484 -6.830 1.00 98.69 83 TYR A CA 1
ATOM 671 C C . TYR A 1 83 ? -5.685 -8.901 -8.277 1.00 98.69 83 TYR A C 1
ATOM 673 O O . TYR A 1 83 ? -5.074 -8.172 -9.047 1.00 98.69 83 TYR A O 1
ATOM 681 N N . ARG A 1 84 ? -6.249 -10.034 -8.690 1.00 98.19 84 ARG A N 1
ATOM 682 C CA . ARG A 1 84 ? -6.178 -10.504 -10.073 1.00 98.19 84 ARG A CA 1
ATOM 683 C C . ARG A 1 84 ? -7.538 -10.944 -10.586 1.00 98.19 84 ARG A C 1
ATOM 685 O O . ARG A 1 84 ? -8.262 -11.691 -9.935 1.00 98.19 84 ARG A O 1
ATOM 692 N N . THR A 1 85 ? -7.870 -10.526 -11.800 1.00 97.81 85 THR A N 1
ATOM 693 C CA . THR A 1 85 ? -9.153 -10.845 -12.447 1.00 97.81 85 THR A CA 1
ATOM 694 C C . THR A 1 85 ? -9.284 -12.304 -12.859 1.00 97.81 85 THR A C 1
ATOM 696 O O . THR A 1 85 ? -10.402 -12.817 -12.888 1.00 97.81 85 THR A O 1
ATOM 699 N N . HIS A 1 86 ? -8.167 -12.970 -13.161 1.00 97.62 86 HIS A N 1
ATOM 700 C CA . HIS A 1 86 ? -8.159 -14.336 -13.676 1.00 97.62 86 HIS A CA 1
ATOM 701 C C . HIS A 1 86 ? -8.826 -15.337 -12.721 1.00 97.62 86 HIS A C 1
ATOM 703 O O . HIS A 1 86 ? -9.645 -16.152 -13.145 1.00 97.62 86 HIS A O 1
ATOM 709 N N . ASP A 1 87 ? -8.513 -15.262 -11.427 1.00 97.38 87 ASP A N 1
ATOM 710 C CA . ASP A 1 87 ? -9.055 -16.158 -10.400 1.00 97.38 87 ASP A CA 1
ATOM 711 C C . ASP A 1 87 ? -9.748 -15.430 -9.237 1.00 97.38 87 ASP A C 1
ATOM 713 O O . ASP A 1 87 ? -10.349 -16.076 -8.379 1.00 97.38 87 ASP A O 1
ATOM 717 N N . GLY A 1 88 ? -9.704 -14.095 -9.217 1.00 97.88 88 GLY A N 1
ATOM 718 C CA . GLY A 1 88 ? -10.291 -13.268 -8.169 1.00 97.88 88 GLY A CA 1
ATOM 719 C C . GLY A 1 88 ? -9.499 -13.250 -6.861 1.00 97.88 88 GLY A C 1
ATOM 720 O O . GLY A 1 88 ? -10.001 -12.696 -5.882 1.00 97.88 88 GLY A O 1
ATOM 721 N N . ARG A 1 89 ? -8.305 -13.859 -6.819 1.00 97.62 89 ARG A N 1
ATOM 722 C CA . ARG A 1 89 ? -7.453 -13.900 -5.624 1.00 97.62 89 ARG A CA 1
ATOM 723 C C . ARG A 1 89 ? -6.710 -12.585 -5.405 1.00 97.62 89 ARG A C 1
ATOM 725 O O . ARG A 1 89 ? -6.704 -11.697 -6.257 1.00 97.62 89 ARG A O 1
ATOM 732 N N . GLY A 1 90 ? -6.087 -12.477 -4.232 1.00 97.88 90 GLY A N 1
ATOM 733 C CA . GLY A 1 90 ? -5.451 -11.253 -3.758 1.00 97.88 90 GLY A CA 1
ATOM 734 C C . GLY A 1 90 ? -6.470 -10.195 -3.329 1.00 97.88 90 GLY A C 1
ATOM 735 O O . GLY A 1 90 ? -7.616 -10.496 -2.992 1.00 97.88 90 GLY A O 1
ATOM 736 N N . GLY A 1 91 ? -6.038 -8.939 -3.317 1.00 98.56 91 GLY A N 1
ATOM 737 C CA . GLY A 1 91 ? -6.850 -7.805 -2.899 1.00 98.56 91 GLY A CA 1
ATOM 738 C C . GLY A 1 91 ? -6.965 -7.638 -1.381 1.00 98.56 91 GLY A C 1
ATOM 739 O O . GLY A 1 91 ? -6.357 -8.348 -0.578 1.00 98.56 91 GLY A O 1
ATOM 740 N N . ALA A 1 92 ? -7.766 -6.650 -0.978 1.00 98.75 92 ALA A N 1
ATOM 741 C CA . ALA A 1 92 ? -7.792 -6.165 0.404 1.00 98.75 92 ALA A CA 1
ATOM 742 C C . ALA A 1 92 ? -8.770 -6.913 1.329 1.00 98.75 92 ALA A C 1
ATOM 744 O O . ALA A 1 92 ? -8.790 -6.647 2.529 1.00 98.75 92 ALA A O 1
ATOM 745 N N . SER A 1 93 ? -9.589 -7.825 0.797 1.00 97.44 93 SER A N 1
ATOM 746 C CA . SER A 1 93 ? -10.761 -8.374 1.495 1.00 97.44 93 SER A CA 1
ATOM 747 C C . SER A 1 93 ? -10.443 -9.130 2.785 1.00 97.44 93 SER A C 1
ATOM 749 O O . SER A 1 93 ? -11.228 -9.034 3.713 1.00 97.44 93 SER A O 1
ATOM 751 N N . GLY A 1 94 ? -9.309 -9.831 2.865 1.00 97.12 94 GLY A N 1
ATOM 752 C CA . GLY A 1 94 ? -8.915 -10.581 4.069 1.00 97.12 94 GLY A CA 1
ATOM 753 C C . GLY A 1 94 ? -7.920 -9.854 4.979 1.00 97.12 94 GLY A C 1
ATOM 754 O O . GLY A 1 94 ? -7.460 -10.411 5.975 1.00 97.12 94 GLY A O 1
ATOM 755 N N . GLY A 1 95 ? -7.484 -8.637 4.620 1.00 98.31 95 GLY A N 1
ATOM 756 C CA . GLY A 1 95 ? -6.397 -7.952 5.334 1.00 98.31 95 GLY A CA 1
ATOM 757 C C . GLY A 1 95 ? -5.059 -8.705 5.264 1.00 98.31 95 GLY A C 1
ATOM 758 O O . GLY A 1 95 ? -4.219 -8.572 6.156 1.00 98.31 95 GLY A O 1
ATOM 759 N N . ARG A 1 96 ? -4.852 -9.502 4.206 1.00 98.44 96 ARG A N 1
ATOM 760 C CA . ARG A 1 96 ? -3.727 -10.445 4.063 1.00 98.44 96 ARG A CA 1
ATOM 761 C C . ARG A 1 96 ? -2.362 -9.787 3.900 1.00 98.44 96 ARG A C 1
ATOM 763 O O . ARG A 1 96 ? -1.362 -10.456 4.096 1.00 98.44 96 ARG A O 1
ATOM 770 N N . GLN A 1 97 ? -2.289 -8.473 3.671 1.00 98.81 97 GLN A N 1
ATOM 771 C CA . GLN A 1 97 ? -1.025 -7.722 3.747 1.00 98.81 97 GLN A CA 1
ATOM 772 C C . GLN A 1 97 ? -0.344 -7.849 5.131 1.00 98.81 97 GLN A C 1
ATOM 774 O O . GLN A 1 97 ? 0.838 -7.563 5.287 1.00 98.81 97 GLN A O 1
ATOM 779 N N . ARG A 1 98 ? -1.086 -8.270 6.163 1.00 98.69 98 ARG A N 1
ATOM 780 C CA . ARG A 1 98 ? -0.564 -8.574 7.504 1.00 98.69 98 ARG A CA 1
ATOM 781 C C . ARG A 1 98 ? 0.131 -9.933 7.615 1.00 98.69 98 ARG A C 1
ATOM 783 O O . ARG A 1 98 ? 0.785 -10.173 8.626 1.00 98.69 98 ARG A O 1
ATOM 790 N N . LEU A 1 99 ? -0.071 -10.814 6.643 1.00 98.25 99 LEU A N 1
ATOM 791 C CA . LEU A 1 99 ? 0.301 -12.224 6.679 1.00 98.25 99 LEU A CA 1
ATOM 792 C C . LEU A 1 99 ? 1.329 -12.521 5.577 1.00 98.25 99 LEU A C 1
ATOM 794 O O . LEU A 1 99 ? 1.390 -11.780 4.589 1.00 98.25 99 LEU A O 1
ATOM 798 N N . PRO A 1 100 ? 2.141 -13.578 5.724 1.00 97.62 100 PRO A N 1
ATOM 799 C CA . PRO A 1 100 ? 3.037 -13.995 4.658 1.00 97.62 100 PRO A CA 1
ATOM 800 C C . PRO A 1 100 ? 2.262 -14.471 3.415 1.00 97.62 100 PRO A C 1
ATOM 802 O O . PRO A 1 100 ? 1.114 -14.903 3.536 1.00 97.62 100 PRO A O 1
ATOM 805 N N . PRO A 1 101 ? 2.869 -14.386 2.217 1.00 98.25 101 PRO A N 1
ATOM 806 C CA . PRO A 1 101 ? 4.164 -13.747 1.952 1.00 98.25 101 PRO A CA 1
ATOM 807 C C . PRO A 1 101 ? 4.071 -12.210 1.864 1.00 98.25 101 PRO A C 1
ATOM 809 O O . PRO A 1 101 ? 5.085 -11.520 1.904 1.00 98.25 101 PRO A O 1
ATOM 812 N N . LEU A 1 102 ? 2.857 -11.655 1.766 1.00 98.69 102 LEU A N 1
ATOM 813 C CA . LEU A 1 102 ? 2.626 -10.241 1.455 1.00 98.69 102 LEU A CA 1
ATOM 814 C C . LEU A 1 102 ? 3.206 -9.285 2.496 1.00 98.69 102 LEU A C 1
ATOM 816 O O . LEU A 1 102 ? 3.637 -8.189 2.144 1.00 98.69 102 LEU A O 1
ATOM 820 N N . ASN A 1 103 ? 3.231 -9.672 3.770 1.00 98.69 103 ASN A N 1
ATOM 821 C CA . ASN A 1 103 ? 3.805 -8.840 4.826 1.00 98.69 103 ASN A CA 1
ATOM 822 C C . ASN A 1 103 ? 5.313 -8.595 4.666 1.00 98.69 103 ASN A C 1
ATOM 824 O O . ASN A 1 103 ? 5.811 -7.690 5.332 1.00 98.69 103 ASN A O 1
ATOM 828 N N . SER A 1 104 ? 5.977 -9.360 3.794 1.00 98.81 104 SER A N 1
ATOM 829 C CA . SER A 1 104 ? 7.426 -9.409 3.610 1.00 98.81 104 SER A CA 1
ATOM 830 C C . SER A 1 104 ? 7.872 -9.235 2.160 1.00 98.81 104 SER A C 1
ATOM 832 O O . SER A 1 104 ? 9.060 -9.303 1.869 1.00 98.81 104 SER A O 1
ATOM 834 N N . TRP A 1 105 ? 6.939 -8.965 1.247 1.00 98.75 105 TRP A N 1
ATOM 835 C CA . TRP A 1 105 ? 7.287 -8.590 -0.119 1.00 98.75 105 TRP A CA 1
ATOM 836 C C . TRP A 1 105 ? 8.172 -7.330 -0.150 1.00 98.75 105 TRP A C 1
ATOM 838 O O . TRP A 1 105 ? 7.868 -6.380 0.581 1.00 98.75 105 TRP A O 1
ATOM 848 N N . PRO A 1 106 ? 9.196 -7.278 -1.022 1.00 98.38 106 PRO A N 1
ATOM 849 C CA . PRO A 1 106 ? 10.039 -6.096 -1.229 1.00 98.38 106 PRO A CA 1
ATOM 850 C C . PRO A 1 106 ? 9.236 -4.822 -1.520 1.00 98.38 106 PRO A C 1
ATOM 852 O O . PRO A 1 106 ? 9.477 -3.769 -0.937 1.00 98.38 106 PRO A O 1
ATOM 855 N N . ASP A 1 107 ? 8.166 -4.910 -2.309 1.00 98.56 107 ASP A N 1
ATOM 856 C CA . ASP A 1 107 ? 7.341 -3.729 -2.597 1.00 98.56 107 ASP A CA 1
ATOM 857 C C . ASP A 1 107 ? 6.467 -3.309 -1.402 1.00 98.56 107 ASP A C 1
ATOM 859 O O . ASP A 1 107 ? 5.889 -2.226 -1.375 1.00 98.56 107 ASP A O 1
ATOM 863 N N . ASN A 1 108 ? 6.394 -4.127 -0.349 1.00 98.81 108 ASN A N 1
ATOM 864 C CA . ASN A 1 108 ? 5.719 -3.816 0.911 1.00 98.81 108 ASN A CA 1
ATOM 865 C C . ASN A 1 108 ? 6.678 -3.371 2.026 1.00 98.81 108 ASN A C 1
ATOM 867 O O . ASN A 1 108 ? 6.226 -3.213 3.168 1.00 98.81 108 ASN A O 1
ATOM 871 N N . VAL A 1 109 ? 7.949 -3.087 1.706 1.00 98.75 109 VAL A N 1
ATOM 872 C CA . VAL A 1 109 ? 8.926 -2.531 2.656 1.00 98.75 109 VAL A CA 1
ATOM 873 C C . VAL A 1 109 ? 8.322 -1.343 3.410 1.00 98.75 109 VAL A C 1
ATOM 875 O O . VAL A 1 109 ? 7.663 -0.463 2.836 1.00 98.75 109 VAL A O 1
ATOM 878 N N . ASN A 1 110 ? 8.509 -1.350 4.730 1.00 98.81 110 ASN A N 1
ATOM 879 C CA . ASN A 1 110 ? 8.020 -0.365 5.699 1.00 98.81 110 ASN A CA 1
ATOM 880 C C . ASN A 1 110 ? 6.491 -0.241 5.855 1.00 98.81 110 ASN A C 1
ATOM 882 O O . ASN A 1 110 ? 6.014 0.549 6.678 1.00 98.81 110 ASN A O 1
ATOM 886 N N . LEU A 1 111 ? 5.682 -1.046 5.154 1.00 98.94 111 LEU A N 1
ATOM 887 C CA . LEU A 1 111 ? 4.238 -1.107 5.423 1.00 98.94 111 LEU A CA 1
ATOM 888 C C . LEU A 1 111 ? 3.916 -1.848 6.731 1.00 98.94 111 LEU A C 1
ATOM 890 O O . LEU A 1 111 ? 2.837 -1.666 7.292 1.00 98.94 111 LEU A O 1
ATOM 894 N N . ASP A 1 112 ? 4.859 -2.616 7.278 1.00 98.88 112 ASP A N 1
ATOM 895 C CA . ASP A 1 112 ? 4.816 -3.107 8.660 1.00 98.88 112 ASP A CA 1
ATOM 896 C C . ASP A 1 112 ? 4.751 -1.947 9.673 1.00 98.88 112 ASP A C 1
ATOM 898 O O . ASP A 1 112 ? 3.933 -1.987 10.599 1.00 98.88 112 ASP A O 1
ATOM 902 N N . LYS A 1 113 ? 5.522 -0.870 9.452 1.00 98.88 113 LYS A N 1
ATOM 903 C CA . LYS A 1 113 ? 5.483 0.362 10.259 1.00 98.88 113 LYS A CA 1
ATOM 904 C C . LYS A 1 113 ? 4.121 1.048 10.138 1.00 98.88 113 LYS A C 1
ATOM 906 O O . LYS A 1 113 ? 3.517 1.394 11.154 1.00 98.88 113 LYS A O 1
ATOM 911 N N . ALA A 1 114 ? 3.594 1.166 8.916 1.00 98.88 114 ALA A N 1
ATOM 912 C CA . ALA A 1 114 ? 2.276 1.751 8.656 1.00 98.88 114 ALA A CA 1
ATOM 913 C C . ALA A 1 114 ? 1.158 1.003 9.405 1.00 98.88 114 ALA A C 1
ATOM 915 O O . ALA A 1 114 ? 0.392 1.602 10.160 1.00 98.88 114 ALA A O 1
ATOM 916 N N . ARG A 1 115 ? 1.113 -0.330 9.294 1.00 98.94 115 ARG A N 1
ATOM 917 C CA . ARG A 1 115 ? 0.135 -1.152 10.026 1.00 98.94 115 ARG A CA 1
ATOM 918 C C . ARG A 1 115 ? 0.318 -1.040 11.540 1.00 98.94 115 ARG A C 1
ATOM 920 O O . ARG A 1 115 ? -0.663 -0.999 12.281 1.00 98.94 115 ARG A O 1
ATOM 927 N N . ARG A 1 116 ? 1.564 -0.948 12.019 1.00 98.88 116 ARG A N 1
ATOM 928 C CA . ARG A 1 116 ? 1.871 -0.790 13.448 1.00 98.88 116 ARG A CA 1
ATOM 929 C C . ARG A 1 116 ? 1.365 0.535 14.020 1.00 98.88 116 ARG A C 1
ATOM 931 O O . ARG A 1 116 ? 0.877 0.526 15.149 1.00 98.88 116 ARG A O 1
ATOM 938 N N . LEU A 1 117 ? 1.419 1.633 13.261 1.00 98.94 117 LEU A N 1
ATOM 939 C CA . LEU A 1 117 ? 0.863 2.934 13.671 1.00 98.94 117 LEU A CA 1
ATOM 940 C C . LEU A 1 117 ? -0.645 2.864 13.955 1.00 98.94 117 LEU A C 1
ATOM 942 O O . LEU A 1 117 ? -1.133 3.568 14.832 1.00 98.94 117 LEU A O 1
ATOM 946 N N . LEU A 1 118 ? -1.371 1.983 13.262 1.00 98.94 118 LEU A N 1
ATOM 947 C CA . LEU A 1 118 ? -2.820 1.805 13.410 1.00 98.94 118 LEU A CA 1
ATOM 948 C C . LEU A 1 118 ? -3.222 0.852 14.542 1.00 98.94 118 LEU A C 1
ATOM 950 O O . LEU A 1 118 ? -4.410 0.720 14.844 1.00 98.94 118 LEU A O 1
ATOM 954 N N . TRP A 1 119 ? -2.262 0.198 15.204 1.00 98.88 119 TRP A N 1
ATOM 955 C CA . TRP A 1 119 ? -2.560 -0.717 16.306 1.00 98.88 119 TRP A CA 1
ATOM 956 C C . TRP A 1 119 ? -3.392 -0.083 17.437 1.00 98.88 119 TRP A C 1
ATOM 958 O O . TRP A 1 119 ? -4.346 -0.731 17.866 1.00 98.88 119 TRP A O 1
ATOM 968 N N . PRO A 1 120 ? -3.127 1.154 17.911 1.00 98.81 120 PRO A N 1
ATOM 969 C CA . PRO A 1 120 ? -3.954 1.784 18.943 1.00 98.81 120 PRO A CA 1
ATOM 970 C C . PRO A 1 120 ? -5.428 1.930 18.532 1.00 98.81 120 PRO A C 1
ATOM 972 O O . PRO A 1 120 ? -6.314 1.645 19.338 1.00 98.81 120 PRO A O 1
ATOM 975 N N . VAL A 1 121 ? -5.696 2.278 17.266 1.00 98.88 121 VAL A N 1
ATOM 976 C CA . VAL A 1 121 ? -7.057 2.353 16.704 1.00 98.88 121 VAL A CA 1
ATOM 977 C C . VAL A 1 121 ? -7.680 0.959 16.681 1.00 98.88 121 VAL A C 1
ATOM 979 O O . VAL A 1 121 ? -8.746 0.738 17.257 1.00 98.88 121 VAL A O 1
ATOM 982 N N . LYS A 1 122 ? -6.980 -0.029 16.107 1.00 98.88 122 LYS A N 1
ATOM 983 C CA . LYS A 1 122 ? -7.456 -1.421 16.081 1.00 98.88 122 LYS A CA 1
ATOM 984 C C . LYS A 1 122 ? -7.768 -1.946 17.483 1.00 98.88 122 LYS A C 1
ATOM 986 O O . LYS A 1 122 ? -8.760 -2.647 17.673 1.00 98.88 122 LYS A O 1
ATOM 991 N N . GLN A 1 123 ? -6.930 -1.623 18.464 1.00 98.81 123 GLN A N 1
ATOM 992 C CA . GLN A 1 123 ? -7.101 -2.043 19.849 1.00 98.81 123 GLN A CA 1
ATOM 993 C C . GLN A 1 123 ? -8.339 -1.400 20.488 1.00 98.81 123 GLN A C 1
ATOM 995 O O . GLN A 1 123 ? -9.076 -2.101 21.182 1.00 98.81 123 GLN A O 1
ATOM 1000 N N . LYS A 1 124 ? -8.586 -0.105 20.245 1.00 98.81 124 LYS A N 1
ATOM 1001 C CA . LYS A 1 124 ? -9.756 0.619 20.769 1.00 98.81 124 LYS A CA 1
ATOM 1002 C C . LYS A 1 124 ? -11.071 0.027 20.254 1.00 98.81 124 LYS A C 1
ATOM 1004 O O . LYS A 1 124 ? -11.985 -0.194 21.046 1.00 98.81 124 LYS A O 1
ATOM 1009 N N . TYR A 1 125 ? -11.151 -0.268 18.956 1.00 98.75 125 TYR A N 1
ATOM 1010 C CA . TYR A 1 125 ? -12.383 -0.749 18.313 1.00 98.75 125 TYR A CA 1
ATOM 1011 C C . TYR A 1 125 ? -12.523 -2.281 18.292 1.00 98.75 125 TYR A C 1
ATOM 1013 O O . TYR A 1 125 ? -13.616 -2.818 18.098 1.00 98.75 125 TYR A O 1
ATOM 1021 N N . GLY A 1 126 ? -11.440 -3.011 18.567 1.00 98.31 126 GLY A N 1
ATOM 1022 C CA . GLY A 1 126 ? -11.457 -4.456 18.772 1.00 98.31 126 GLY A CA 1
ATOM 1023 C C . GLY A 1 126 ? -12.029 -5.220 17.577 1.00 98.31 126 GLY A C 1
ATOM 1024 O O . GLY A 1 126 ? -11.722 -4.922 16.428 1.00 98.31 126 GLY A O 1
ATOM 1025 N N . ARG A 1 127 ? -12.852 -6.239 17.845 1.00 97.50 127 ARG A N 1
ATOM 1026 C CA . ARG A 1 127 ? -13.449 -7.106 16.811 1.00 97.50 127 ARG A CA 1
ATOM 1027 C C . ARG A 1 127 ? -14.531 -6.435 15.957 1.00 97.50 127 ARG A C 1
ATOM 1029 O O . ARG A 1 127 ? -14.937 -7.020 14.967 1.00 97.50 127 ARG A O 1
ATOM 1036 N N . LYS A 1 128 ? -14.997 -5.240 16.337 1.00 98.56 128 LYS A N 1
ATOM 1037 C CA . LYS A 1 128 ? -15.982 -4.485 15.547 1.00 98.56 128 LYS A CA 1
ATOM 1038 C C . LYS A 1 128 ? -15.378 -3.882 14.282 1.00 98.56 128 LYS A C 1
ATOM 1040 O O . LYS A 1 128 ? -16.097 -3.613 13.336 1.00 98.56 128 LYS A O 1
ATOM 1045 N N . LEU A 1 129 ? -14.061 -3.679 14.279 1.00 98.81 129 LEU A N 1
ATOM 1046 C CA . LEU A 1 129 ? -13.307 -3.139 13.157 1.00 98.81 129 LEU A CA 1
ATOM 1047 C C . LEU A 1 129 ? -12.243 -4.155 12.748 1.00 98.81 129 LEU A C 1
ATOM 1049 O O . LEU A 1 129 ? -11.279 -4.359 13.491 1.00 98.81 129 LEU A O 1
ATOM 1053 N N . SER A 1 130 ? -12.408 -4.809 11.604 1.00 98.88 130 SER A N 1
ATOM 1054 C CA . SER A 1 130 ? -11.377 -5.686 11.051 1.00 98.88 130 SER A CA 1
ATOM 1055 C C . SER A 1 130 ? -10.152 -4.873 10.634 1.00 98.88 130 SER A C 1
ATOM 1057 O O . SER A 1 130 ? -10.224 -3.667 10.381 1.00 98.88 130 SER A O 1
ATOM 1059 N N . TRP A 1 131 ? -8.992 -5.518 10.566 1.00 98.88 131 TRP A N 1
ATOM 1060 C CA . TRP A 1 131 ? -7.823 -4.906 9.949 1.00 98.88 131 TRP A CA 1
ATOM 1061 C C . TRP A 1 131 ? -8.034 -4.663 8.458 1.00 98.88 131 TRP A C 1
ATOM 1063 O O . TRP A 1 131 ? -7.549 -3.655 7.951 1.00 98.88 131 TRP A O 1
ATOM 1073 N N . ALA A 1 132 ? -8.736 -5.566 7.773 1.00 98.88 132 ALA A N 1
ATOM 1074 C CA . ALA A 1 132 ? -9.059 -5.426 6.359 1.00 98.88 132 ALA A CA 1
ATOM 1075 C C . ALA A 1 132 ? -9.804 -4.109 6.066 1.00 98.88 132 ALA A C 1
ATOM 1077 O O . ALA A 1 132 ? -9.395 -3.347 5.188 1.00 98.88 132 ALA A O 1
ATOM 1078 N N . ASP A 1 133 ? -10.843 -3.790 6.845 1.00 98.94 133 ASP A N 1
ATOM 1079 C CA . ASP A 1 133 ? -11.559 -2.519 6.715 1.00 98.94 133 ASP A CA 1
ATOM 1080 C C . ASP A 1 133 ? -10.732 -1.336 7.209 1.00 98.94 133 ASP A C 1
ATOM 1082 O O . ASP A 1 133 ? -10.720 -0.300 6.547 1.00 98.94 133 ASP A O 1
ATOM 1086 N N . LEU A 1 134 ? -10.009 -1.480 8.326 1.00 98.94 134 LEU A N 1
ATOM 1087 C CA . LEU A 1 134 ? -9.172 -0.409 8.869 1.00 98.94 134 LEU A CA 1
ATOM 1088 C C . LEU A 1 134 ? -8.112 0.055 7.862 1.00 98.94 134 LEU A C 1
ATOM 1090 O O . LEU A 1 134 ? -7.997 1.252 7.637 1.00 98.94 134 LEU A O 1
ATOM 1094 N N . ILE A 1 135 ? -7.382 -0.862 7.220 1.00 98.94 135 ILE A N 1
ATOM 1095 C CA . ILE A 1 135 ? -6.326 -0.522 6.250 1.00 98.94 135 ILE A CA 1
ATOM 1096 C C . ILE A 1 135 ? -6.885 0.326 5.099 1.00 98.94 135 ILE A C 1
ATOM 1098 O O . ILE A 1 135 ? -6.307 1.358 4.756 1.00 98.94 135 ILE A O 1
ATOM 1102 N N . VAL A 1 136 ? -8.024 -0.077 4.530 1.00 98.94 136 VAL A N 1
ATOM 1103 C CA . VAL A 1 136 ? -8.656 0.644 3.414 1.00 98.94 136 VAL A CA 1
ATOM 1104 C C . VAL A 1 136 ? -9.262 1.967 3.886 1.00 98.94 136 VAL A C 1
ATOM 1106 O O . VAL A 1 136 ? -9.061 2.998 3.245 1.00 98.94 136 VAL A O 1
ATOM 1109 N N . LEU A 1 137 ? -9.949 1.970 5.034 1.00 98.94 137 LEU A N 1
ATOM 1110 C CA . LEU A 1 137 ? -10.517 3.182 5.626 1.00 98.94 137 LEU A CA 1
ATOM 1111 C C . LEU A 1 137 ? -9.432 4.222 5.916 1.00 98.94 137 LEU A C 1
ATOM 1113 O O . LEU A 1 137 ? -9.647 5.404 5.667 1.00 98.94 137 LEU A O 1
ATOM 1117 N N . THR A 1 138 ? -8.259 3.802 6.394 1.00 98.94 138 THR A N 1
ATOM 1118 C CA . THR A 1 138 ? -7.131 4.708 6.628 1.00 98.94 138 THR A CA 1
ATOM 1119 C C . THR A 1 138 ? -6.659 5.376 5.338 1.00 98.94 138 THR A C 1
ATOM 1121 O O . THR A 1 138 ? -6.403 6.579 5.353 1.00 98.94 138 THR A O 1
ATOM 1124 N N . GLY A 1 139 ? -6.613 4.653 4.215 1.00 98.94 139 GLY A N 1
ATOM 1125 C CA . GLY A 1 139 ? -6.336 5.252 2.905 1.00 98.94 139 GLY A CA 1
ATOM 1126 C C . GLY A 1 139 ? -7.362 6.325 2.519 1.00 98.94 139 GLY A C 1
ATOM 1127 O O . GLY A 1 139 ? -6.985 7.412 2.086 1.00 98.94 139 GLY A O 1
ATOM 1128 N N . ASN A 1 140 ? -8.654 6.066 2.749 1.00 98.94 140 ASN A N 1
ATOM 1129 C CA . ASN A 1 140 ? -9.715 7.051 2.513 1.00 98.94 140 ASN A CA 1
ATOM 1130 C C . ASN A 1 140 ? -9.579 8.289 3.412 1.00 98.94 140 ASN A C 1
ATOM 1132 O O . ASN A 1 140 ? -9.636 9.407 2.910 1.00 98.94 140 ASN A O 1
ATOM 1136 N N . VAL A 1 141 ? -9.369 8.105 4.719 1.00 98.94 141 VAL A N 1
ATOM 1137 C CA . VAL A 1 141 ? -9.178 9.223 5.661 1.00 98.94 141 VAL A CA 1
ATOM 1138 C C . VAL A 1 141 ? -7.954 10.052 5.272 1.00 98.94 141 VAL A C 1
ATOM 1140 O O . VAL A 1 141 ? -7.996 11.271 5.376 1.00 98.94 141 VAL A O 1
ATOM 1143 N N . ALA A 1 142 ? -6.894 9.416 4.765 1.00 98.94 142 ALA A N 1
ATOM 1144 C CA . ALA A 1 142 ? -5.697 10.117 4.313 1.00 98.94 142 ALA A CA 1
ATOM 1145 C C . ALA A 1 142 ? -5.955 11.001 3.094 1.00 98.94 142 ALA A C 1
ATOM 1147 O O . ALA A 1 142 ? -5.477 12.133 3.039 1.00 98.94 142 ALA A O 1
ATOM 1148 N N . LEU A 1 143 ? -6.727 10.507 2.127 1.00 98.94 143 LEU A N 1
ATOM 1149 C CA . LEU A 1 143 ? -7.164 11.313 0.991 1.00 98.94 143 LEU A CA 1
ATOM 1150 C C . LEU A 1 143 ? -8.012 12.506 1.460 1.00 98.94 143 LEU A C 1
ATOM 1152 O O . LEU A 1 143 ? -7.754 13.642 1.061 1.00 98.94 143 LEU A O 1
ATOM 1156 N N . GLU A 1 144 ? -8.976 12.263 2.348 1.00 98.88 144 GLU A N 1
ATOM 1157 C CA . GLU A 1 144 ? -9.887 13.291 2.867 1.00 98.88 144 GLU A CA 1
ATOM 1158 C C . GLU A 1 144 ? -9.159 14.375 3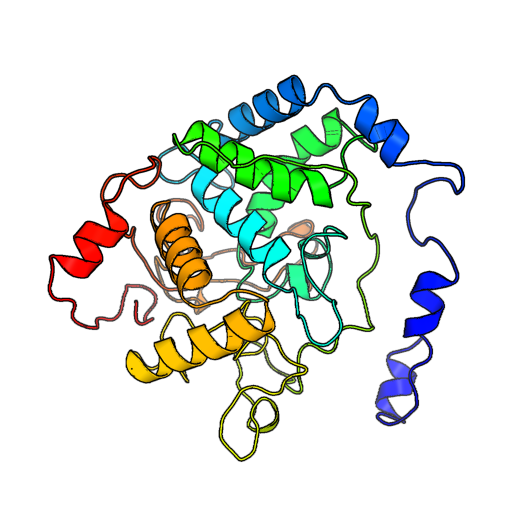.670 1.00 98.88 144 GLU A C 1
ATOM 1160 O O . GLU A 1 144 ? -9.380 15.564 3.422 1.00 98.88 144 GLU A O 1
ATOM 1165 N N . SER A 1 145 ? -8.248 13.996 4.574 1.00 98.75 145 SER A N 1
ATOM 1166 C CA . SER A 1 145 ? -7.495 14.946 5.407 1.00 98.75 145 SER A CA 1
ATOM 1167 C C . SER A 1 145 ? -6.560 15.838 4.584 1.00 98.75 145 SER A C 1
ATOM 1169 O O . SER A 1 145 ? -6.290 16.979 4.962 1.00 98.75 145 SER A O 1
ATOM 1171 N N . MET A 1 146 ? -6.113 15.354 3.421 1.00 98.81 146 MET A N 1
ATOM 1172 C CA . MET A 1 146 ? -5.261 16.092 2.484 1.00 98.81 146 MET A CA 1
ATOM 1173 C C . MET A 1 146 ? -6.054 16.813 1.378 1.00 98.81 146 MET A C 1
ATOM 1175 O O . MET A 1 146 ? -5.464 17.366 0.449 1.00 98.81 146 MET A O 1
ATOM 1179 N N . GLY A 1 147 ? -7.387 16.870 1.486 1.00 98.56 147 GLY A N 1
ATOM 1180 C CA . GLY A 1 147 ? -8.246 17.704 0.640 1.00 98.56 147 GLY A CA 1
ATOM 1181 C C . GLY A 1 147 ? -8.831 17.020 -0.599 1.00 98.56 147 GLY A C 1
ATOM 1182 O O . GLY A 1 147 ? -9.319 17.717 -1.491 1.00 98.56 147 GLY A O 1
ATOM 1183 N N . PHE A 1 148 ? -8.807 15.687 -0.668 1.00 98.81 148 PHE A N 1
ATOM 1184 C CA . PHE A 1 148 ? -9.468 14.914 -1.719 1.00 98.81 148 PHE A CA 1
ATOM 1185 C C . PHE A 1 148 ? -10.794 14.320 -1.226 1.00 98.81 148 PHE A C 1
ATOM 1187 O O . PHE A 1 148 ? -10.833 13.539 -0.280 1.00 98.81 148 PHE A O 1
ATOM 1194 N N . GLU A 1 149 ? -11.897 14.650 -1.897 1.00 98.50 149 GLU A N 1
ATOM 1195 C CA . GLU A 1 149 ? -13.206 14.060 -1.600 1.00 98.50 149 GLU A CA 1
ATOM 1196 C C . GLU A 1 149 ? -13.288 12.636 -2.169 1.00 98.50 149 GLU A C 1
ATOM 1198 O O . GLU A 1 149 ? -13.266 12.436 -3.387 1.00 98.50 149 GLU A O 1
ATOM 1203 N N . THR A 1 150 ? -13.377 11.635 -1.289 1.00 98.75 150 THR A N 1
ATOM 1204 C CA . THR A 1 150 ? -13.518 10.236 -1.708 1.00 98.75 150 THR A CA 1
ATOM 1205 C C . THR A 1 150 ? -14.921 9.960 -2.247 1.00 98.75 150 THR A C 1
ATOM 1207 O O . THR A 1 150 ? -15.902 10.599 -1.873 1.00 98.75 150 THR A O 1
ATOM 1210 N N . PHE A 1 151 ? -15.039 8.968 -3.134 1.00 98.75 151 PHE A N 1
ATOM 1211 C CA . PHE A 1 151 ? -16.340 8.582 -3.692 1.00 98.75 151 PHE A CA 1
ATOM 1212 C C . PHE A 1 151 ? -17.259 7.905 -2.658 1.00 98.75 151 PHE A C 1
ATOM 1214 O O . PHE A 1 151 ? -18.481 7.914 -2.797 1.00 98.75 151 PHE A O 1
ATOM 1221 N N . GLY A 1 152 ? -16.670 7.299 -1.629 1.00 98.50 152 GLY A N 1
ATOM 1222 C CA . GLY A 1 152 ? -17.371 6.600 -0.564 1.00 98.50 152 GLY A CA 1
ATOM 1223 C C . GLY A 1 152 ? -16.515 5.501 0.058 1.00 98.50 152 GLY A C 1
ATOM 1224 O O . GLY A 1 152 ? -15.402 5.218 -0.388 1.00 98.50 152 GLY A O 1
ATOM 1225 N N . PHE A 1 153 ? -17.063 4.866 1.089 1.00 98.88 153 PHE A N 1
ATOM 1226 C CA . PHE A 1 153 ? -16.459 3.735 1.780 1.00 98.88 153 PHE A CA 1
ATOM 1227 C C . PHE A 1 153 ? -17.543 2.721 2.156 1.00 98.88 153 PHE A C 1
ATOM 1229 O O . PHE A 1 153 ? -18.665 3.098 2.494 1.00 98.88 153 PHE A O 1
ATOM 1236 N N . ALA A 1 154 ? -17.188 1.440 2.111 1.00 98.75 154 ALA A N 1
ATOM 1237 C CA . ALA A 1 154 ? -17.994 0.346 2.630 1.00 98.75 154 ALA A CA 1
ATOM 1238 C C . ALA A 1 154 ? -17.103 -0.556 3.487 1.00 98.75 154 ALA A C 1
ATOM 1240 O O . ALA A 1 154 ? -16.006 -0.927 3.049 1.00 98.75 154 ALA A O 1
ATOM 1241 N N . GLY A 1 155 ? -17.589 -0.886 4.684 1.00 98.69 155 GLY A N 1
ATOM 1242 C CA . GLY A 1 155 ? -17.034 -1.953 5.511 1.00 98.69 155 GLY A CA 1
ATOM 1243 C C . GLY A 1 155 ? -17.666 -3.308 5.197 1.00 98.69 155 GLY A C 1
ATOM 1244 O O . GLY A 1 155 ? -18.469 -3.428 4.269 1.00 98.69 155 GLY A O 1
ATOM 1245 N N . GLY A 1 156 ? -17.313 -4.313 5.992 1.00 98.44 156 GLY A N 1
ATOM 1246 C CA . GLY A 1 156 ? -17.780 -5.694 5.848 1.00 98.44 156 GLY A CA 1
ATOM 1247 C C . GLY A 1 156 ? -16.697 -6.669 5.383 1.00 98.44 156 GLY A C 1
ATOM 1248 O O . GLY A 1 156 ? -17.015 -7.807 5.055 1.00 98.44 156 GLY A O 1
ATOM 1249 N N . ARG A 1 157 ? -15.426 -6.252 5.341 1.00 98.69 157 ARG A N 1
ATOM 1250 C CA . ARG A 1 157 ? -14.300 -7.159 5.079 1.00 98.69 157 ARG A CA 1
ATOM 1251 C C . ARG A 1 157 ? -13.934 -7.909 6.352 1.00 98.69 157 ARG A C 1
ATOM 1253 O O . ARG A 1 157 ? -13.530 -7.281 7.328 1.00 98.69 157 ARG A O 1
ATOM 1260 N N . GLU A 1 158 ? -14.048 -9.226 6.350 1.00 97.62 158 GLU A N 1
ATOM 1261 C CA . GLU A 1 158 ? -13.663 -10.058 7.491 1.00 97.62 158 GLU A CA 1
ATOM 1262 C C . GLU A 1 158 ? -12.151 -10.321 7.502 1.00 97.62 158 GLU A C 1
ATOM 1264 O O . GLU A 1 158 ? -11.515 -10.431 6.458 1.00 97.62 158 GLU A O 1
ATOM 1269 N N . ASP A 1 159 ? -11.552 -10.378 8.694 1.00 97.81 159 ASP A N 1
ATOM 1270 C CA . ASP A 1 159 ? -10.120 -10.648 8.823 1.00 97.81 159 ASP A CA 1
ATOM 1271 C C . ASP A 1 159 ? -9.813 -12.127 8.594 1.00 97.81 159 ASP A C 1
ATOM 1273 O O . ASP A 1 159 ? -10.316 -12.985 9.319 1.00 97.81 159 ASP A O 1
ATOM 1277 N N . ASP A 1 160 ? -8.867 -12.399 7.696 1.00 95.31 160 ASP A N 1
ATOM 1278 C CA . ASP A 1 160 ? -8.206 -13.697 7.642 1.00 95.31 160 ASP A CA 1
ATOM 1279 C C . ASP A 1 160 ? -7.104 -13.778 8.712 1.00 95.31 160 ASP A C 1
ATOM 1281 O O . ASP A 1 160 ? -6.451 -12.782 9.079 1.00 95.31 160 ASP A O 1
ATOM 1285 N N . PHE A 1 161 ? -6.895 -14.998 9.215 1.00 94.44 161 PHE A N 1
ATOM 1286 C CA . PHE A 1 161 ? -5.919 -15.326 10.263 1.00 94.44 161 PHE A CA 1
ATOM 1287 C C . PHE A 1 161 ? -4.805 -16.266 9.791 1.00 94.44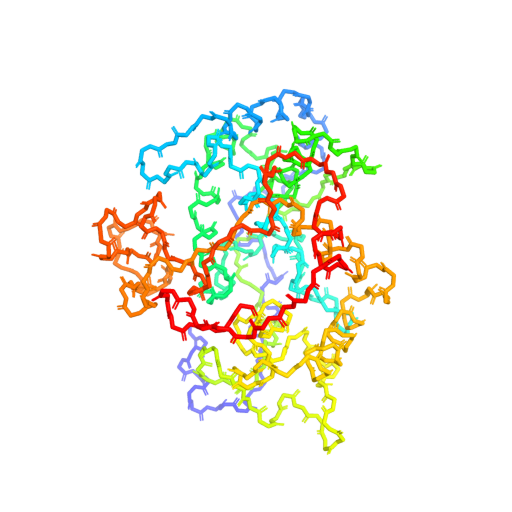 161 PHE A C 1
ATOM 1289 O O . PHE A 1 161 ? -3.851 -16.501 10.532 1.00 94.44 161 PHE A O 1
ATOM 1296 N N . THR A 1 162 ? -4.904 -16.765 8.563 1.00 93.19 162 THR A N 1
ATOM 1297 C CA . THR A 1 162 ? -3.880 -17.555 7.877 1.00 93.19 162 THR A CA 1
ATOM 1298 C C . THR A 1 162 ? -3.642 -16.969 6.485 1.00 93.19 162 THR A C 1
ATOM 1300 O O . THR A 1 162 ? -4.523 -16.277 5.963 1.00 93.19 162 THR A O 1
ATOM 1303 N N . PRO A 1 163 ? -2.455 -17.186 5.895 1.00 93.31 163 PRO A N 1
ATOM 1304 C CA . PRO A 1 163 ? -2.241 -16.969 4.467 1.00 93.31 163 PRO A CA 1
ATOM 1305 C C . PRO A 1 163 ? -3.286 -17.694 3.606 1.00 93.31 163 PRO A C 1
ATOM 1307 O O . PRO A 1 163 ? -3.999 -18.565 4.100 1.00 93.31 163 PRO A O 1
ATOM 1310 N N . ASP A 1 164 ? -3.367 -17.308 2.334 1.00 93.25 164 ASP A N 1
ATOM 1311 C CA . ASP A 1 164 ? -4.104 -18.055 1.309 1.00 93.25 164 ASP A CA 1
ATOM 1312 C C . ASP A 1 164 ? -3.080 -18.848 0.496 1.00 93.25 164 ASP A C 1
ATOM 1314 O O . ASP A 1 164 ? -2.430 -18.292 -0.397 1.00 93.25 164 ASP A O 1
ATOM 1318 N N . ASP A 1 165 ? -2.906 -20.125 0.840 1.00 91.19 165 ASP A N 1
ATOM 1319 C CA . ASP A 1 165 ? -1.951 -21.021 0.181 1.00 91.19 165 ASP A CA 1
ATOM 1320 C C . ASP A 1 165 ? -2.404 -21.398 -1.242 1.00 91.19 165 ASP A C 1
ATOM 1322 O O . ASP A 1 165 ? -1.645 -22.012 -1.996 1.00 91.19 165 ASP A O 1
ATOM 1326 N N . ALA A 1 166 ? -3.629 -21.038 -1.646 1.00 93.12 166 ALA A N 1
ATOM 1327 C CA . ALA A 1 166 ? -4.115 -21.254 -3.002 1.00 93.12 166 ALA A CA 1
ATOM 1328 C C . ALA A 1 166 ? -3.676 -20.155 -3.986 1.00 93.12 166 ALA A C 1
ATOM 1330 O O . ALA A 1 166 ? -3.948 -20.291 -5.185 1.00 93.12 166 ALA A O 1
ATOM 1331 N N . VAL A 1 167 ? -3.037 -19.073 -3.518 1.00 96.06 167 VAL A N 1
ATOM 1332 C CA . VAL A 1 167 ? -2.461 -18.060 -4.410 1.00 96.06 167 VAL A CA 1
ATOM 1333 C C . VAL A 1 167 ? -1.103 -18.524 -4.929 1.00 96.06 167 VAL A C 1
ATOM 1335 O O . VAL A 1 167 ? -0.141 -18.643 -4.173 1.00 96.06 167 VAL A O 1
ATOM 1338 N N . ASP A 1 168 ? -1.014 -18.708 -6.242 1.00 95.81 168 ASP A N 1
ATOM 1339 C CA 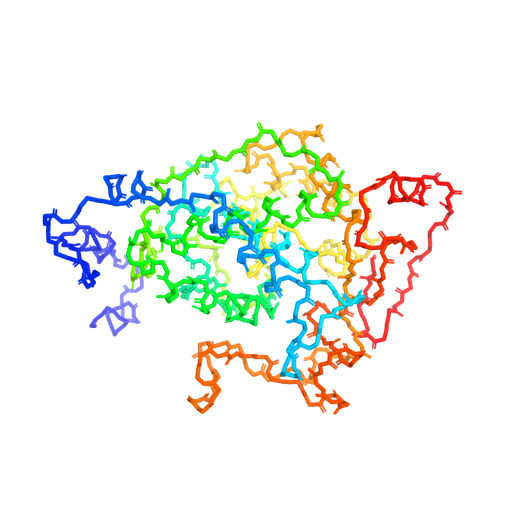. ASP A 1 168 ? 0.259 -18.839 -6.944 1.00 95.81 168 ASP A CA 1
ATOM 1340 C C . ASP A 1 168 ? 0.744 -17.442 -7.368 1.00 95.81 168 ASP A C 1
ATOM 1342 O O . ASP A 1 168 ? 0.104 -16.771 -8.181 1.00 95.81 168 ASP A O 1
ATOM 1346 N N . TRP A 1 169 ? 1.839 -16.974 -6.763 1.00 96.88 169 TRP A N 1
ATOM 1347 C CA . TRP A 1 169 ? 2.425 -15.653 -7.035 1.00 96.88 169 TRP A CA 1
ATOM 1348 C C . TRP A 1 169 ? 3.431 -15.660 -8.194 1.00 96.88 169 TRP A C 1
ATOM 1350 O O . TRP A 1 169 ? 3.935 -14.600 -8.589 1.00 96.88 169 TRP A O 1
ATOM 1360 N N . GLY A 1 170 ? 3.717 -16.838 -8.745 1.00 95.88 170 GLY A N 1
ATOM 1361 C CA . GLY A 1 170 ? 4.612 -17.026 -9.871 1.00 95.88 170 GLY A CA 1
ATOM 1362 C C . GLY A 1 170 ? 5.731 -18.036 -9.615 1.00 95.88 170 GLY A C 1
ATOM 1363 O O . GLY A 1 170 ? 5.901 -18.532 -8.501 1.00 95.88 170 GLY A O 1
ATOM 1364 N N . PRO A 1 171 ? 6.485 -18.348 -10.676 1.00 94.62 171 PRO A N 1
ATOM 1365 C CA . PRO A 1 171 ? 7.413 -19.477 -10.715 1.00 94.62 171 PRO A CA 1
ATOM 1366 C C . PRO A 1 171 ? 8.769 -19.225 -10.036 1.00 94.62 171 PRO A C 1
ATOM 1368 O O . PRO A 1 171 ? 9.553 -20.161 -9.889 1.00 94.62 171 PRO A O 1
ATOM 1371 N N . GLU A 1 172 ? 9.089 -17.981 -9.685 1.00 96.50 172 GLU A N 1
ATOM 1372 C CA . GLU A 1 172 ? 10.386 -17.593 -9.131 1.00 96.50 172 GLU A CA 1
ATOM 1373 C C . GLU A 1 172 ? 10.603 -18.115 -7.706 1.00 96.50 172 GLU A C 1
ATOM 1375 O O . GLU A 1 172 ? 9.695 -18.130 -6.875 1.00 96.50 172 GLU A O 1
ATOM 1380 N N . ASP A 1 173 ? 11.851 -18.472 -7.408 1.00 94.00 173 ASP A N 1
ATOM 1381 C CA . ASP A 1 173 ? 12.335 -18.864 -6.084 1.00 94.00 173 ASP A CA 1
ATOM 1382 C C . ASP A 1 173 ? 13.133 -17.755 -5.369 1.00 94.00 173 ASP A C 1
ATOM 1384 O O . ASP A 1 173 ? 13.545 -17.941 -4.223 1.00 94.00 173 ASP A O 1
ATOM 1388 N N . GLU A 1 174 ? 13.306 -16.591 -6.007 1.00 94.94 174 GLU A N 1
ATOM 1389 C CA . GLU A 1 174 ? 14.005 -15.418 -5.466 1.00 94.94 174 GLU A CA 1
ATOM 1390 C C . GLU A 1 174 ? 13.159 -14.135 -5.599 1.00 94.94 174 GLU A C 1
ATOM 1392 O O . GLU A 1 174 ? 12.496 -13.900 -6.616 1.00 94.94 174 GLU A O 1
ATOM 1397 N N . TRP A 1 175 ? 13.203 -13.275 -4.575 1.00 95.94 175 TRP A N 1
ATOM 1398 C CA . TRP A 1 175 ? 12.558 -11.957 -4.589 1.00 95.94 175 TRP A CA 1
ATOM 1399 C C . TRP A 1 175 ? 13.175 -11.015 -5.627 1.00 95.94 175 TRP A C 1
ATOM 1401 O O . TRP A 1 175 ? 14.356 -11.121 -5.944 1.00 95.94 175 TRP A O 1
ATOM 1411 N N . GLU A 1 176 ? 12.365 -10.086 -6.146 1.00 92.81 176 GLU A N 1
ATOM 1412 C CA . GLU A 1 176 ? 12.764 -9.063 -7.132 1.00 92.81 176 GLU A CA 1
ATOM 1413 C C . GLU A 1 176 ? 13.388 -9.634 -8.415 1.00 92.81 176 GLU A C 1
ATOM 1415 O O . GLU A 1 176 ? 14.038 -8.928 -9.187 1.00 92.81 176 GLU A O 1
ATOM 1420 N N . SER A 1 177 ? 13.151 -10.920 -8.678 1.00 90.75 177 SER A N 1
ATOM 1421 C CA . SER A 1 177 ? 13.606 -11.603 -9.877 1.00 90.75 177 SER A CA 1
ATOM 1422 C C . SER A 1 177 ? 12.483 -11.724 -10.910 1.00 90.75 177 SER A C 1
ATOM 1424 O O . SER A 1 177 ? 11.284 -11.691 -10.600 1.00 90.75 177 SER A O 1
ATOM 1426 N N . MET A 1 178 ? 12.892 -11.828 -12.173 1.00 85.25 178 MET A N 1
ATOM 1427 C CA . MET A 1 178 ? 12.009 -12.093 -13.304 1.00 85.25 178 MET A CA 1
ATOM 1428 C C . MET A 1 178 ? 12.361 -13.455 -13.897 1.00 85.25 178 MET A C 1
ATOM 1430 O O . MET A 1 178 ? 13.510 -13.685 -14.282 1.00 85.25 178 MET A O 1
ATOM 1434 N N . SER A 1 179 ? 11.373 -14.336 -14.032 1.00 86.06 179 SER A N 1
ATOM 1435 C CA . SER A 1 179 ? 11.495 -15.555 -14.831 1.00 86.06 179 SER A CA 1
ATOM 1436 C C . SER A 1 179 ? 10.933 -15.349 -16.235 1.00 86.06 179 SER A C 1
ATOM 1438 O O . SER A 1 179 ? 9.930 -14.665 -16.430 1.00 86.06 179 SER A O 1
ATOM 1440 N N . ALA A 1 180 ? 11.525 -16.016 -17.229 1.00 86.94 180 ALA A N 1
ATOM 1441 C CA . ALA A 1 180 ? 10.914 -16.118 -18.554 1.00 86.94 180 ALA A CA 1
ATOM 1442 C C . ALA A 1 180 ? 9.550 -16.831 -18.504 1.00 86.94 180 ALA A C 1
ATOM 1444 O O . ALA A 1 180 ? 8.714 -16.587 -19.360 1.00 86.94 180 ALA A O 1
ATOM 1445 N N . GLU A 1 181 ? 9.313 -17.675 -17.493 1.00 90.31 181 GLU A N 1
ATOM 1446 C CA . GLU A 1 181 ? 8.052 -18.404 -17.296 1.00 90.31 181 GLU A CA 1
ATOM 1447 C C . GLU A 1 181 ? 6.899 -17.507 -16.821 1.00 90.31 181 GLU A C 1
ATOM 1449 O O . GLU A 1 181 ? 5.745 -17.917 -16.876 1.00 90.31 181 GLU A O 1
ATOM 1454 N N . ARG A 1 182 ? 7.193 -16.275 -16.384 1.00 93.81 182 ARG A N 1
ATOM 1455 C CA . ARG A 1 182 ? 6.183 -15.263 -16.044 1.00 93.81 182 ARG A CA 1
ATOM 1456 C C . ARG A 1 182 ? 5.545 -14.635 -17.286 1.00 93.81 182 ARG A C 1
ATOM 1458 O O . ARG A 1 182 ? 4.493 -14.009 -17.179 1.00 93.81 182 ARG A O 1
ATOM 1465 N N . PHE A 1 183 ? 6.175 -14.795 -18.448 1.00 92.38 183 PHE A N 1
ATOM 1466 C CA . PHE A 1 183 ? 5.738 -14.210 -19.707 1.00 92.38 183 PHE A CA 1
ATOM 1467 C C . PHE A 1 183 ? 5.424 -15.297 -20.736 1.00 92.38 183 PHE A C 1
ATOM 1469 O O . PHE A 1 183 ? 6.045 -16.359 -20.777 1.00 92.38 183 PHE A O 1
ATOM 1476 N N . THR A 1 184 ? 4.457 -15.017 -21.600 1.00 90.94 184 THR A N 1
ATOM 1477 C CA . THR A 1 184 ? 4.118 -15.852 -22.753 1.00 90.94 184 THR A CA 1
ATOM 1478 C C . THR A 1 184 ? 5.243 -15.833 -23.795 1.00 90.94 184 THR A C 1
ATOM 1480 O O . THR A 1 184 ? 6.140 -14.987 -23.760 1.00 90.94 184 THR A O 1
ATOM 1483 N N . GLU A 1 185 ? 5.196 -16.737 -24.781 1.00 87.19 185 GLU A N 1
ATOM 1484 C CA . GLU A 1 185 ? 6.155 -16.718 -25.900 1.00 87.19 185 GLU A CA 1
ATOM 1485 C C . GLU A 1 185 ? 6.087 -15.402 -26.700 1.00 87.19 185 GLU A C 1
ATOM 1487 O O . GLU A 1 185 ? 7.075 -14.983 -27.309 1.00 87.19 185 GLU A O 1
ATOM 1492 N N . GLU A 1 186 ? 4.930 -14.738 -26.686 1.00 84.06 186 GLU A N 1
ATOM 1493 C CA . GLU A 1 186 ? 4.683 -13.434 -27.295 1.00 84.06 186 GLU A CA 1
ATOM 1494 C C . GLU A 1 186 ? 5.189 -12.249 -26.452 1.00 84.06 186 GLU A C 1
ATOM 1496 O O . GLU A 1 186 ? 5.211 -11.123 -26.955 1.00 84.06 186 GLU A O 1
ATOM 1501 N N . GLY A 1 187 ? 5.626 -12.492 -25.212 1.00 84.31 187 GLY A N 1
ATOM 1502 C CA . GLY A 1 187 ? 6.189 -11.489 -24.306 1.00 84.31 187 GLY A CA 1
ATOM 1503 C C . GLY A 1 187 ? 5.168 -10.732 -23.453 1.00 84.31 187 GLY A C 1
ATOM 1504 O O . GLY A 1 187 ? 5.555 -9.775 -22.789 1.00 84.31 187 GLY A O 1
ATOM 1505 N N . SER A 1 188 ? 3.892 -11.133 -23.459 1.00 88.94 188 SER A N 1
ATOM 1506 C CA . SER A 1 188 ? 2.886 -10.615 -22.517 1.00 88.94 188 SER A CA 1
ATOM 1507 C C . SER A 1 188 ? 2.994 -11.321 -21.169 1.00 88.94 188 SER A C 1
ATOM 1509 O O . SER A 1 188 ? 3.493 -12.444 -21.108 1.00 88.94 188 SER A O 1
ATOM 1511 N N . LEU A 1 189 ? 2.503 -10.706 -20.097 1.00 94.19 189 LEU A N 1
ATOM 1512 C CA . LEU A 1 189 ? 2.396 -11.368 -18.801 1.00 94.19 189 LEU A CA 1
ATOM 1513 C C . LEU A 1 189 ? 1.470 -12.594 -18.903 1.00 94.19 189 LEU A C 1
ATOM 1515 O O . LEU A 1 189 ? 0.488 -12.573 -19.646 1.00 94.19 189 LEU A O 1
ATOM 1519 N N . ASP A 1 190 ? 1.774 -13.669 -18.173 1.00 95.06 190 ASP A N 1
ATOM 1520 C CA . ASP A 1 190 ? 0.844 -14.793 -18.034 1.00 95.06 190 ASP A CA 1
ATOM 1521 C C . ASP A 1 190 ? -0.477 -14.307 -17.400 1.00 95.06 190 ASP A C 1
ATOM 1523 O O . ASP A 1 190 ? -0.467 -13.601 -16.388 1.00 95.06 190 ASP A O 1
ATOM 1527 N N . ASP A 1 191 ? -1.624 -14.681 -17.979 1.00 92.25 191 ASP A N 1
ATOM 1528 C CA . ASP A 1 191 ? -2.964 -14.298 -17.499 1.00 92.25 191 ASP A CA 1
ATOM 1529 C C . ASP A 1 191 ? -3.173 -14.667 -16.015 1.00 92.25 191 ASP A C 1
ATOM 1531 O O . ASP A 1 191 ? -3.875 -13.991 -15.251 1.00 92.25 191 ASP A O 1
ATOM 1535 N N . ALA A 1 192 ? -2.533 -15.750 -15.570 1.00 94.50 192 ALA A N 1
ATOM 1536 C CA . ALA A 1 192 ? -2.551 -16.210 -14.198 1.00 94.50 192 ALA A CA 1
ATOM 1537 C C . ALA A 1 192 ? -1.579 -15.452 -13.282 1.00 94.50 192 ALA A C 1
ATOM 1539 O O . ALA A 1 192 ? -1.527 -15.803 -12.107 1.00 94.50 192 ALA A O 1
ATOM 1540 N N . LEU A 1 193 ? -0.935 -14.363 -13.715 1.00 96.56 193 LEU A N 1
ATOM 1541 C CA . LEU A 1 193 ? -0.143 -13.466 -12.861 1.00 96.56 193 LEU A CA 1
ATOM 1542 C C . LEU A 1 193 ? -0.637 -12.009 -12.932 1.00 96.56 193 LEU A C 1
ATOM 1544 O O . LEU A 1 193 ? -1.405 -11.625 -13.811 1.00 96.56 193 LEU A O 1
ATOM 1548 N N . GLY A 1 194 ? -0.312 -11.216 -11.908 1.00 96.44 194 GLY A N 1
ATOM 1549 C CA . GLY A 1 194 ? -0.756 -9.815 -11.777 1.00 96.44 194 GLY A CA 1
ATOM 1550 C C . GLY A 1 194 ? 0.378 -8.792 -11.833 1.00 96.44 194 GLY A C 1
ATOM 1551 O O . GLY A 1 194 ? 0.130 -7.601 -11.975 1.00 96.44 194 GLY A O 1
ATOM 1552 N N . ASN A 1 195 ? 1.618 -9.259 -11.732 1.00 97.06 195 ASN A N 1
ATOM 1553 C CA . ASN A 1 195 ? 2.814 -8.451 -11.577 1.00 97.06 195 ASN A CA 1
ATOM 1554 C C . ASN A 1 195 ? 3.949 -8.971 -12.467 1.00 97.06 195 ASN A C 1
ATOM 1556 O O . ASN A 1 195 ? 4.055 -10.173 -12.715 1.00 97.06 195 ASN A O 1
ATOM 1560 N N . THR A 1 196 ? 4.833 -8.081 -12.917 1.00 96.12 196 THR A N 1
ATOM 1561 C CA . THR A 1 196 ? 5.941 -8.434 -13.823 1.00 96.12 196 THR A CA 1
ATOM 1562 C C . THR A 1 196 ? 7.187 -8.958 -13.118 1.00 96.12 196 THR A C 1
ATOM 1564 O O . THR A 1 196 ? 8.090 -9.441 -13.790 1.00 96.12 196 THR A O 1
ATOM 1567 N N . VAL A 1 197 ? 7.265 -8.847 -11.791 1.00 97.06 197 VAL A N 1
ATOM 1568 C CA . VAL A 1 197 ? 8.429 -9.242 -10.985 1.00 97.06 197 VAL A CA 1
ATOM 1569 C C . VAL A 1 197 ? 7.935 -9.846 -9.676 1.00 97.06 197 VAL A C 1
ATOM 1571 O O . VAL A 1 197 ? 7.024 -9.293 -9.054 1.00 97.06 197 VAL A O 1
ATOM 1574 N N . MET A 1 198 ? 8.534 -10.955 -9.240 1.00 97.88 198 MET A N 1
ATOM 1575 C CA . MET A 1 198 ? 8.178 -11.587 -7.971 1.00 97.88 198 MET A CA 1
ATOM 1576 C C . MET A 1 198 ? 8.389 -10.622 -6.794 1.00 97.88 198 MET A C 1
ATOM 1578 O O . MET A 1 198 ? 9.461 -10.041 -6.632 1.00 97.88 198 MET A O 1
ATOM 1582 N N . GLY A 1 199 ? 7.365 -10.459 -5.954 1.00 97.44 199 GLY A N 1
ATOM 1583 C CA . GLY A 1 199 ? 7.415 -9.563 -4.796 1.00 97.44 199 GLY A CA 1
ATOM 1584 C C . GLY A 1 199 ? 7.064 -8.095 -5.075 1.00 97.44 199 GLY A C 1
ATOM 1585 O O . GLY A 1 199 ? 7.037 -7.307 -4.128 1.00 97.44 199 GLY A O 1
ATOM 1586 N N . LEU A 1 200 ? 6.757 -7.729 -6.328 1.00 98.25 200 LEU A N 1
ATOM 1587 C CA . LEU A 1 200 ? 6.200 -6.415 -6.680 1.00 98.25 200 LEU A CA 1
ATOM 1588 C C . LEU A 1 200 ? 4.675 -6.436 -6.774 1.00 98.25 200 LEU A C 1
ATOM 1590 O O . LEU A 1 200 ? 4.088 -7.472 -7.075 1.00 98.25 200 LEU A O 1
ATOM 1594 N N . ILE A 1 201 ? 4.019 -5.295 -6.556 1.00 98.56 201 ILE A N 1
ATOM 1595 C CA . ILE A 1 201 ? 2.559 -5.199 -6.667 1.00 98.56 201 ILE A CA 1
ATOM 1596 C C . ILE A 1 201 ? 2.119 -5.230 -8.139 1.00 98.56 201 ILE A C 1
ATOM 1598 O O . ILE A 1 201 ? 1.224 -5.994 -8.482 1.00 98.56 201 ILE A O 1
ATOM 1602 N N . TYR A 1 202 ? 2.767 -4.450 -9.015 1.00 98.38 202 TYR A N 1
ATOM 1603 C CA . TYR A 1 202 ? 2.444 -4.396 -10.452 1.00 98.38 202 TYR A CA 1
ATOM 1604 C C . TYR A 1 202 ? 3.697 -4.517 -11.321 1.00 98.38 202 TYR A C 1
ATOM 1606 O O . TYR A 1 202 ? 3.932 -5.542 -11.955 1.00 98.38 202 TYR A O 1
ATOM 1614 N N . VAL A 1 203 ? 4.513 -3.465 -11.354 1.00 97.81 203 VAL A N 1
ATOM 1615 C CA . VAL A 1 203 ? 5.647 -3.316 -12.272 1.00 97.81 203 VAL A CA 1
ATOM 1616 C C . VAL A 1 203 ? 6.895 -2.875 -11.520 1.00 97.81 203 VAL A C 1
ATOM 1618 O O . VAL A 1 203 ? 6.795 -2.367 -10.406 1.00 97.81 203 VAL A O 1
ATOM 1621 N N . ASN A 1 204 ? 8.063 -3.033 -12.143 1.00 97.44 204 ASN A N 1
ATOM 1622 C CA . ASN A 1 204 ? 9.303 -2.463 -11.624 1.00 97.44 204 ASN A CA 1
ATOM 1623 C C . ASN A 1 204 ? 9.282 -0.926 -11.785 1.00 97.44 204 ASN A C 1
ATOM 1625 O O . ASN A 1 204 ? 9.097 -0.461 -12.915 1.00 97.44 204 ASN A O 1
ATOM 1629 N N . PRO A 1 205 ? 9.461 -0.143 -10.703 1.00 96.94 205 PRO A N 1
ATOM 1630 C CA . PRO A 1 205 ? 9.438 1.318 -10.772 1.00 96.94 205 PRO A CA 1
ATOM 1631 C C . PRO A 1 205 ? 10.588 1.910 -11.600 1.00 96.94 205 PRO A C 1
ATOM 1633 O O . PRO A 1 205 ? 10.405 2.970 -12.186 1.00 96.94 205 PRO A O 1
ATOM 1636 N N . GLU A 1 206 ? 11.724 1.217 -11.714 1.00 97.19 206 GLU A N 1
ATOM 1637 C CA . GLU A 1 206 ? 12.858 1.630 -12.554 1.00 97.19 206 GLU A CA 1
ATOM 1638 C C . GLU A 1 206 ? 12.633 1.320 -14.043 1.00 97.19 206 GLU A C 1
ATOM 1640 O O . GLU A 1 206 ? 13.387 1.793 -14.887 1.00 97.19 206 GLU A O 1
ATOM 1645 N N . GLY A 1 207 ? 11.608 0.522 -14.365 1.00 96.00 207 GLY A N 1
ATOM 1646 C CA . GLY A 1 207 ? 11.303 0.013 -15.700 1.00 96.00 207 GLY A CA 1
ATOM 1647 C C . GLY A 1 207 ? 11.692 -1.462 -15.908 1.00 96.00 207 GLY A C 1
ATOM 1648 O O . GLY A 1 207 ? 12.231 -2.121 -15.011 1.00 96.00 207 GLY A O 1
ATOM 1649 N N . PRO A 1 208 ? 11.353 -2.053 -17.071 1.00 93.50 208 PRO A N 1
ATOM 1650 C CA . PRO A 1 208 ? 11.584 -3.471 -17.342 1.00 93.50 208 PRO A CA 1
ATOM 1651 C C . PRO A 1 208 ? 13.056 -3.868 -17.164 1.00 93.50 208 PRO A C 1
ATOM 1653 O O . PRO A 1 208 ? 13.947 -3.254 -17.742 1.00 93.50 208 PRO A O 1
ATOM 1656 N N . ASN A 1 209 ? 13.311 -4.939 -16.405 1.00 89.88 209 ASN A N 1
ATOM 1657 C CA . ASN A 1 209 ? 14.659 -5.413 -16.055 1.00 89.88 209 ASN A CA 1
ATOM 1658 C C . ASN A 1 209 ? 15.532 -4.393 -15.287 1.00 89.88 209 ASN A C 1
ATOM 1660 O O . ASN A 1 209 ? 16.754 -4.523 -15.304 1.00 89.88 209 ASN A O 1
ATOM 1664 N N . GLY A 1 210 ? 14.931 -3.398 -14.622 1.00 92.38 210 GLY A N 1
ATOM 1665 C CA . GLY A 1 210 ? 15.669 -2.362 -13.887 1.00 92.38 210 GLY A CA 1
ATOM 1666 C C . GLY A 1 210 ? 16.297 -1.291 -14.786 1.00 92.38 210 GLY A C 1
ATOM 1667 O O . GLY A 1 210 ? 17.257 -0.631 -14.391 1.00 92.38 210 GLY A O 1
ATOM 1668 N N . GLU A 1 211 ? 15.796 -1.147 -16.014 1.00 94.81 211 GLU A N 1
ATOM 1669 C CA . GLU A 1 211 ? 16.262 -0.155 -16.981 1.00 94.81 211 GLU A CA 1
ATOM 1670 C C . GLU A 1 211 ? 15.170 0.893 -17.244 1.00 94.81 211 GLU A C 1
ATOM 1672 O O . GLU A 1 211 ? 14.014 0.499 -17.437 1.00 94.81 211 GLU A O 1
ATOM 1677 N N . PRO A 1 212 ? 15.518 2.195 -17.349 1.00 96.00 212 PRO A N 1
ATOM 1678 C CA . PRO A 1 212 ? 14.570 3.302 -17.511 1.00 96.00 212 PRO A CA 1
ATOM 1679 C C . PRO A 1 212 ? 14.013 3.394 -18.946 1.00 96.00 212 PRO A C 1
ATOM 1681 O O . PRO A 1 212 ? 14.145 4.409 -19.634 1.00 96.00 212 PRO A O 1
ATOM 1684 N N . ASP A 1 213 ? 13.411 2.302 -19.414 1.00 95.50 213 ASP A N 1
ATOM 1685 C CA . ASP A 1 213 ? 12.695 2.169 -20.683 1.00 95.50 213 ASP A CA 1
ATOM 1686 C C . ASP A 1 213 ? 11.229 2.588 -20.497 1.00 95.50 213 ASP A C 1
ATOM 1688 O O . ASP A 1 213 ? 10.407 1.854 -19.941 1.00 95.50 213 ASP A O 1
ATOM 1692 N N . LEU A 1 214 ? 10.908 3.800 -20.958 1.00 95.06 214 LEU A N 1
ATOM 1693 C CA . LEU A 1 214 ? 9.591 4.414 -20.788 1.00 95.06 214 LEU A CA 1
ATOM 1694 C C . LEU A 1 214 ? 8.502 3.678 -21.569 1.00 95.06 214 LEU A C 1
ATOM 1696 O O . LEU A 1 214 ? 7.411 3.457 -21.039 1.00 95.06 214 LEU A O 1
ATOM 1700 N N . GLU A 1 215 ? 8.773 3.315 -22.824 1.00 96.38 215 GLU A N 1
ATOM 1701 C CA . GLU A 1 215 ? 7.822 2.588 -23.658 1.00 96.38 215 GLU A CA 1
ATOM 1702 C C . GLU A 1 215 ? 7.555 1.192 -23.089 1.00 96.38 215 GLU A C 1
ATOM 1704 O O . GLU A 1 215 ? 6.393 0.817 -22.921 1.00 96.38 215 GLU A O 1
ATOM 1709 N N . GLY A 1 216 ? 8.611 0.467 -22.711 1.00 95.50 216 GLY A N 1
ATOM 1710 C CA . GLY A 1 216 ? 8.473 -0.847 -22.086 1.00 95.50 216 GLY A CA 1
ATOM 1711 C C . GLY A 1 216 ? 7.747 -0.790 -20.737 1.00 95.50 216 GLY A C 1
ATOM 1712 O O . GLY A 1 216 ? 6.902 -1.638 -20.446 1.00 95.50 216 GLY A O 1
ATOM 1713 N N . SER A 1 217 ? 8.013 0.239 -19.925 1.00 96.81 217 SER A N 1
ATOM 1714 C CA . SER A 1 217 ? 7.290 0.469 -18.669 1.00 96.81 217 SER A CA 1
ATOM 1715 C C . SER A 1 217 ? 5.800 0.720 -18.919 1.00 96.81 217 SER A C 1
ATOM 1717 O O . SER A 1 217 ? 4.952 0.096 -18.284 1.00 96.81 217 SER A O 1
ATOM 1719 N N . ALA A 1 218 ? 5.452 1.558 -19.901 1.00 97.94 218 ALA A N 1
ATOM 1720 C CA . ALA A 1 218 ? 4.059 1.839 -20.245 1.00 97.94 218 ALA A CA 1
ATOM 1721 C C . ALA A 1 218 ? 3.294 0.598 -20.741 1.00 97.94 218 ALA A C 1
ATOM 1723 O O . ALA A 1 218 ? 2.101 0.462 -20.448 1.00 97.94 218 ALA A O 1
ATOM 1724 N N . ASP A 1 219 ? 3.957 -0.299 -21.474 1.00 96.62 219 ASP A N 1
ATOM 1725 C CA . ASP A 1 219 ? 3.368 -1.564 -21.916 1.00 96.62 219 ASP A CA 1
ATOM 1726 C C . ASP A 1 219 ? 3.109 -2.500 -20.729 1.00 96.62 219 ASP A C 1
ATOM 1728 O O . ASP A 1 219 ? 1.974 -2.947 -20.550 1.00 96.62 219 ASP A O 1
ATOM 1732 N N . ASN A 1 220 ? 4.095 -2.686 -19.846 1.00 96.44 220 ASN A N 1
ATOM 1733 C CA . ASN A 1 220 ? 3.936 -3.482 -18.624 1.00 96.44 220 ASN A CA 1
ATOM 1734 C C . ASN A 1 220 ? 2.866 -2.910 -17.679 1.00 96.44 220 ASN A C 1
ATOM 1736 O O . ASN A 1 220 ? 2.090 -3.663 -17.088 1.00 96.44 220 ASN A O 1
ATOM 1740 N N . ILE A 1 221 ? 2.792 -1.581 -17.542 1.00 98.44 221 ILE A N 1
ATOM 1741 C CA . ILE A 1 221 ? 1.761 -0.902 -16.745 1.00 98.44 221 ILE A CA 1
ATOM 1742 C C . ILE A 1 221 ? 0.379 -1.217 -17.311 1.00 98.44 221 ILE A C 1
ATOM 1744 O O . ILE A 1 221 ? -0.532 -1.555 -16.560 1.00 98.44 221 ILE A O 1
ATOM 1748 N N . ARG A 1 222 ? 0.201 -1.118 -18.632 1.00 98.25 222 ARG A N 1
ATOM 1749 C CA . ARG A 1 222 ? -1.090 -1.411 -19.259 1.00 98.25 222 ARG A CA 1
ATOM 1750 C C . ARG A 1 222 ? -1.486 -2.873 -19.075 1.00 98.25 222 ARG A C 1
ATOM 1752 O O . ARG A 1 222 ? -2.642 -3.132 -18.747 1.00 98.25 222 ARG A O 1
ATOM 1759 N N . ASP A 1 223 ? -0.546 -3.790 -19.272 1.00 96.94 223 ASP A N 1
ATOM 1760 C CA . ASP A 1 223 ? -0.787 -5.231 -19.180 1.00 96.94 223 ASP A CA 1
ATOM 1761 C C . ASP A 1 223 ? -1.213 -5.622 -17.755 1.00 96.94 223 ASP A C 1
ATOM 1763 O O . ASP A 1 223 ? -2.337 -6.081 -17.531 1.00 96.94 223 ASP A O 1
ATOM 1767 N N . THR A 1 224 ? -0.390 -5.277 -16.760 1.00 98.12 224 THR A N 1
ATOM 1768 C CA . THR A 1 224 ? -0.648 -5.580 -15.340 1.00 98.12 224 THR A CA 1
ATOM 1769 C C . THR A 1 224 ? -1.934 -4.946 -14.818 1.00 98.12 224 THR A C 1
ATOM 1771 O O . THR A 1 224 ? -2.762 -5.633 -14.219 1.00 98.12 224 THR A O 1
ATOM 1774 N N . PHE A 1 225 ? -2.174 -3.656 -15.075 1.00 98.62 225 PHE A N 1
ATOM 1775 C CA . PHE A 1 225 ? -3.403 -3.004 -14.614 1.00 98.62 225 PHE A CA 1
ATOM 1776 C C . PHE A 1 225 ? -4.654 -3.602 -15.267 1.00 98.62 225 PHE A C 1
ATOM 1778 O O . PHE A 1 225 ? -5.695 -3.686 -14.610 1.00 98.62 225 PHE A O 1
ATOM 1785 N N . SER A 1 226 ? -4.562 -4.081 -16.513 1.00 98.06 226 SER A N 1
ATOM 1786 C CA . SER A 1 226 ? -5.681 -4.773 -17.159 1.00 98.06 226 SER A CA 1
ATOM 1787 C C . SER A 1 226 ? -6.006 -6.105 -16.471 1.00 98.06 226 SER A C 1
ATOM 1789 O O . SER A 1 226 ? -7.184 -6.409 -16.258 1.00 98.06 226 SER A O 1
ATOM 1791 N N . HIS A 1 227 ? -4.986 -6.834 -15.997 1.00 98.19 227 HIS A N 1
ATOM 1792 C CA . HIS A 1 227 ? -5.153 -8.040 -15.176 1.00 98.19 227 HIS A CA 1
ATOM 1793 C C . HIS A 1 227 ? -5.758 -7.720 -13.801 1.00 98.19 227 HIS A C 1
ATOM 1795 O O . HIS A 1 227 ? -6.330 -8.610 -13.168 1.00 98.19 227 HIS A O 1
ATOM 1801 N N . MET A 1 228 ? -5.719 -6.454 -13.375 1.00 98.44 228 MET A N 1
ATOM 1802 C CA . MET A 1 228 ? -6.310 -5.940 -12.133 1.00 98.44 228 MET A CA 1
ATOM 1803 C C . MET A 1 228 ? -7.589 -5.115 -12.356 1.00 98.44 228 MET A C 1
ATOM 1805 O O . MET A 1 228 ? -7.989 -4.328 -11.499 1.00 98.44 228 MET A O 1
ATOM 1809 N N . ALA A 1 229 ? -8.264 -5.329 -13.491 1.00 98.56 229 ALA A N 1
ATOM 1810 C CA . ALA A 1 229 ? -9.549 -4.724 -13.855 1.00 98.56 229 ALA A CA 1
ATOM 1811 C C . ALA A 1 229 ? -9.543 -3.203 -14.082 1.00 98.56 229 ALA A C 1
ATOM 1813 O O . ALA A 1 229 ? -10.614 -2.594 -14.073 1.00 98.56 229 ALA A O 1
ATOM 1814 N N . MET A 1 230 ? -8.383 -2.594 -14.321 1.00 98.81 230 MET A N 1
ATOM 1815 C CA . MET A 1 230 ? -8.271 -1.163 -14.596 1.00 98.81 230 MET A CA 1
ATOM 1816 C C . MET A 1 230 ? -7.983 -0.918 -16.076 1.00 98.81 230 MET A C 1
ATOM 1818 O O . MET A 1 230 ? -7.069 -1.499 -16.659 1.00 98.81 230 MET A O 1
ATOM 1822 N N . ASN A 1 231 ? -8.766 -0.039 -16.699 1.00 98.69 231 ASN A N 1
ATOM 1823 C CA . ASN A 1 231 ? -8.485 0.439 -18.054 1.00 98.69 231 ASN A CA 1
ATOM 1824 C C . ASN A 1 231 ? -7.512 1.631 -18.049 1.00 98.69 231 ASN A C 1
ATOM 1826 O O . ASN A 1 231 ? -7.300 2.259 -17.018 1.00 98.69 231 ASN A O 1
ATOM 1830 N N . ASP A 1 232 ? -7.010 2.025 -19.225 1.00 98.81 232 ASP A N 1
ATOM 1831 C CA . ASP A 1 232 ? -6.062 3.141 -19.395 1.00 98.81 232 ASP A CA 1
ATOM 1832 C C . ASP A 1 232 ? -6.431 4.418 -18.615 1.00 98.81 232 ASP A C 1
ATOM 1834 O O . ASP A 1 232 ? -5.568 5.069 -18.026 1.00 98.81 232 ASP A O 1
ATOM 1838 N N . LYS A 1 233 ? -7.715 4.802 -18.599 1.00 98.81 233 LYS A N 1
ATOM 1839 C CA . LYS A 1 233 ? -8.157 6.015 -17.899 1.00 98.81 233 LYS A CA 1
ATOM 1840 C C . LYS A 1 233 ? -8.054 5.846 -16.384 1.00 98.81 233 LYS A C 1
ATOM 1842 O O . LYS A 1 233 ? -7.654 6.788 -15.704 1.00 98.81 233 LYS A O 1
ATOM 1847 N N . GLU A 1 234 ? -8.459 4.691 -15.870 1.00 98.88 234 GLU A N 1
ATOM 1848 C CA . GLU A 1 234 ? -8.381 4.365 -14.44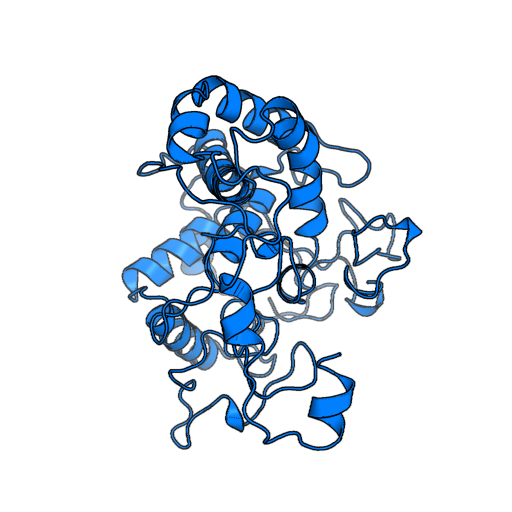3 1.00 98.88 234 GLU A CA 1
ATOM 1849 C C . GLU A 1 234 ? -6.924 4.251 -14.003 1.00 98.88 234 GLU A C 1
ATOM 1851 O O . GLU A 1 234 ? -6.553 4.873 -13.015 1.00 98.88 234 GLU A O 1
ATOM 1856 N N . THR A 1 235 ? -6.081 3.583 -14.790 1.00 98.88 235 THR A N 1
ATOM 1857 C CA . THR A 1 235 ? -4.641 3.455 -14.546 1.00 98.88 235 THR A CA 1
ATOM 1858 C C . THR A 1 235 ? -3.958 4.813 -14.432 1.00 98.88 235 THR A C 1
ATOM 1860 O O . THR A 1 235 ? -3.305 5.096 -13.429 1.00 98.88 235 THR A O 1
ATOM 1863 N N . VAL A 1 236 ? -4.165 5.707 -15.408 1.00 98.69 236 VAL A N 1
ATOM 1864 C CA . VAL A 1 236 ? -3.592 7.062 -15.355 1.00 98.69 236 VAL A CA 1
ATOM 1865 C C . VAL A 1 236 ? -4.120 7.836 -14.146 1.00 98.69 236 VAL A C 1
ATOM 1867 O O . VAL A 1 236 ? -3.348 8.520 -13.479 1.00 98.69 236 VAL A O 1
ATOM 1870 N N . ALA A 1 237 ? -5.417 7.730 -13.838 1.00 98.81 237 ALA A N 1
ATOM 1871 C CA . ALA A 1 237 ? -6.008 8.418 -12.693 1.00 98.81 237 ALA A CA 1
ATOM 1872 C C . ALA A 1 237 ? -5.469 7.901 -11.347 1.00 98.81 237 ALA A C 1
ATOM 1874 O O . ALA A 1 237 ? -5.234 8.709 -10.452 1.00 98.81 237 ALA A O 1
ATOM 1875 N N . LEU A 1 238 ? -5.254 6.590 -11.211 1.00 98.88 238 LEU A N 1
ATOM 1876 C CA . LEU A 1 238 ? -4.718 5.958 -10.004 1.00 98.88 238 LEU A CA 1
ATOM 1877 C C . LEU A 1 238 ? -3.253 6.332 -9.780 1.00 98.88 238 LEU A C 1
ATOM 1879 O O . LEU A 1 238 ? -2.917 6.805 -8.698 1.00 98.88 238 LEU A O 1
ATOM 1883 N N . ILE A 1 239 ? -2.405 6.184 -10.803 1.00 98.81 239 ILE A N 1
ATOM 1884 C CA . ILE A 1 239 ? -0.972 6.496 -10.698 1.00 98.81 239 ILE A CA 1
ATOM 1885 C C . ILE A 1 239 ? -0.782 7.989 -10.425 1.00 98.81 239 ILE A C 1
ATOM 1887 O O . ILE A 1 239 ? -0.134 8.361 -9.449 1.00 98.81 239 ILE A O 1
ATOM 1891 N N . ALA A 1 240 ? -1.393 8.858 -11.239 1.00 98.69 240 ALA A N 1
ATOM 1892 C CA . ALA A 1 240 ? -1.256 10.298 -11.054 1.00 98.69 240 ALA A CA 1
ATOM 1893 C C . ALA A 1 240 ? -1.891 10.777 -9.745 1.00 98.69 240 ALA A C 1
ATOM 1895 O O . ALA A 1 240 ? -1.340 11.652 -9.089 1.00 98.69 240 ALA A O 1
ATOM 1896 N N . GLY A 1 241 ? -3.034 10.206 -9.355 1.00 98.50 241 GLY A N 1
ATOM 1897 C CA . GLY A 1 241 ? -3.713 10.558 -8.114 1.00 98.50 241 GLY A CA 1
ATOM 1898 C C . GLY A 1 241 ? -2.935 10.133 -6.870 1.00 98.50 241 GLY A C 1
ATOM 1899 O O . GLY A 1 241 ? -2.832 10.912 -5.927 1.00 98.50 241 GLY A O 1
ATOM 1900 N N . GLY A 1 242 ? -2.353 8.930 -6.878 1.00 98.62 242 GLY A N 1
ATOM 1901 C CA . GLY A 1 242 ? -1.503 8.432 -5.799 1.00 98.62 242 GLY A CA 1
ATOM 1902 C C . GLY A 1 242 ? -0.212 9.240 -5.666 1.00 98.62 242 GLY A C 1
ATOM 1903 O O . GLY A 1 242 ? 0.089 9.736 -4.583 1.00 98.62 242 GLY A O 1
ATOM 1904 N N . HIS A 1 243 ? 0.499 9.456 -6.777 1.00 98.81 243 HIS A N 1
ATOM 1905 C CA . HIS A 1 243 ? 1.760 10.210 -6.809 1.00 98.81 243 HIS A CA 1
ATOM 1906 C C . HIS A 1 243 ? 1.594 11.737 -6.665 1.00 98.81 243 HIS A C 1
ATOM 1908 O O . HIS A 1 243 ? 2.583 12.470 -6.614 1.00 98.81 243 HIS A O 1
ATOM 1914 N N . THR A 1 244 ? 0.367 12.251 -6.526 1.00 98.81 244 THR A N 1
ATOM 1915 C CA . THR A 1 244 ? 0.138 13.604 -5.987 1.00 98.81 244 THR A CA 1
ATOM 1916 C C . THR A 1 244 ? 0.580 13.709 -4.523 1.00 98.81 244 THR A C 1
ATOM 1918 O O . THR A 1 244 ? 0.882 14.806 -4.055 1.00 98.81 244 THR A O 1
ATOM 1921 N N . PHE A 1 245 ? 0.674 12.595 -3.795 1.00 98.88 245 PHE A N 1
ATOM 1922 C CA . PHE A 1 245 ? 0.984 12.592 -2.371 1.00 98.88 245 PHE A CA 1
ATOM 1923 C C . PHE A 1 245 ? 2.341 11.954 -2.067 1.00 98.88 245 PHE A C 1
ATOM 1925 O O . PHE A 1 245 ? 2.719 10.937 -2.637 1.00 98.88 245 PHE A O 1
ATOM 1932 N N . GLY A 1 246 ? 3.035 12.506 -1.077 1.00 98.69 246 GLY A N 1
ATOM 1933 C CA . GLY A 1 246 ? 4.215 11.916 -0.461 1.00 98.69 246 GLY A CA 1
ATOM 1934 C C . GLY A 1 246 ? 5.479 11.956 -1.307 1.00 98.69 246 GLY A C 1
ATOM 1935 O O . GLY A 1 246 ? 5.743 12.894 -2.062 1.00 98.69 246 GLY A O 1
ATOM 1936 N N . LYS A 1 247 ? 6.303 10.940 -1.075 1.00 98.81 247 LYS A N 1
ATOM 1937 C CA . LYS A 1 247 ? 7.634 10.773 -1.643 1.00 98.81 247 LYS A CA 1
ATOM 1938 C C . LYS A 1 247 ? 8.005 9.293 -1.681 1.00 98.81 247 LYS A C 1
ATOM 1940 O O . LYS A 1 247 ? 7.380 8.483 -0.997 1.00 98.81 247 LYS A O 1
ATOM 1945 N N . VAL A 1 248 ? 9.057 8.985 -2.425 1.00 98.75 248 VAL A N 1
ATOM 1946 C CA . VAL A 1 248 ? 9.799 7.720 -2.337 1.00 98.75 248 VAL A CA 1
ATOM 1947 C C . VAL A 1 248 ? 11.011 7.878 -1.409 1.00 98.75 248 VAL A C 1
ATOM 1949 O O . VAL A 1 248 ? 11.476 9.004 -1.189 1.00 98.75 248 VAL A O 1
ATOM 1952 N N . HIS A 1 249 ? 11.484 6.766 -0.832 1.00 98.81 249 HIS A N 1
ATOM 1953 C CA . HIS A 1 249 ? 12.596 6.738 0.128 1.00 98.81 249 HIS A CA 1
ATO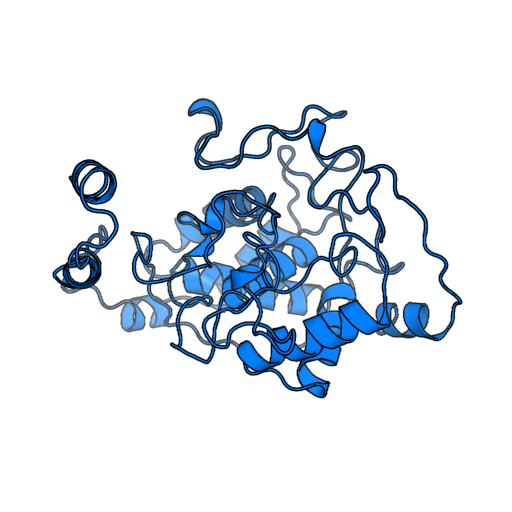M 1954 C C . HIS A 1 249 ? 13.746 5.853 -0.351 1.00 98.81 249 HIS A C 1
ATOM 1956 O O . HIS A 1 249 ? 13.593 4.637 -0.510 1.00 98.81 249 HIS A O 1
ATOM 1962 N N . GLY A 1 250 ? 14.914 6.463 -0.483 1.00 98.50 250 GLY A N 1
ATOM 1963 C CA . GLY A 1 250 ? 16.141 5.859 -0.978 1.00 98.50 250 GLY A CA 1
ATOM 1964 C C . GLY A 1 250 ? 17.355 6.656 -0.528 1.00 98.50 250 GLY A C 1
ATOM 1965 O O . GLY A 1 250 ? 18.209 6.976 -1.350 1.00 98.50 250 GLY A O 1
ATOM 1966 N N . ALA A 1 251 ? 17.397 7.031 0.756 1.00 98.44 251 ALA A N 1
ATOM 1967 C CA . ALA A 1 251 ? 18.446 7.883 1.315 1.00 98.44 251 ALA A CA 1
ATOM 1968 C C . ALA A 1 251 ? 19.871 7.317 1.130 1.00 98.44 251 ALA A C 1
ATOM 1970 O O . ALA A 1 251 ? 20.823 8.093 1.066 1.00 98.44 251 ALA A O 1
ATOM 1971 N N . ASP A 1 252 ? 19.999 5.993 1.010 1.00 98.44 252 ASP A N 1
ATOM 1972 C CA . ASP A 1 252 ? 21.211 5.253 0.641 1.00 98.44 252 ASP A CA 1
ATOM 1973 C C . ASP A 1 252 ? 20.807 3.902 0.002 1.00 98.44 252 ASP A C 1
ATOM 1975 O O . ASP A 1 252 ? 19.620 3.663 -0.251 1.00 98.44 252 ASP A O 1
ATOM 1979 N N . SER A 1 253 ? 21.780 3.032 -0.286 1.00 97.06 253 SER A N 1
ATOM 1980 C CA . SER A 1 253 ? 21.572 1.702 -0.871 1.00 97.06 253 SER A CA 1
ATOM 1981 C C . SER A 1 253 ? 20.656 0.834 -0.005 1.00 97.06 253 SER A C 1
ATOM 1983 O O . SER A 1 253 ? 20.757 0.839 1.226 1.00 97.06 253 SER A O 1
ATOM 1985 N N . GLY A 1 254 ? 19.838 0.002 -0.659 1.00 95.50 254 GLY A N 1
ATOM 1986 C CA . GLY A 1 254 ? 19.054 -1.054 -0.011 1.00 95.50 254 GLY A CA 1
ATOM 1987 C C . GLY A 1 254 ? 19.898 -2.056 0.787 1.00 95.50 254 GLY A C 1
ATOM 1988 O O . GLY A 1 254 ? 19.369 -2.692 1.688 1.00 95.50 254 GLY A O 1
ATOM 1989 N N . ASP A 1 255 ? 21.215 -2.125 0.552 1.00 97.00 255 ASP A N 1
ATOM 1990 C CA . ASP A 1 255 ? 22.155 -2.956 1.326 1.00 97.00 255 ASP A CA 1
ATOM 1991 C C . ASP A 1 255 ? 22.187 -2.625 2.832 1.00 97.00 255 ASP A C 1
ATOM 1993 O O . ASP A 1 255 ? 22.687 -3.418 3.628 1.00 97.00 255 ASP A O 1
ATOM 1997 N N . ASN A 1 256 ? 21.695 -1.445 3.228 1.00 98.06 256 ASN A N 1
ATOM 1998 C CA . ASN A 1 256 ? 21.584 -1.048 4.633 1.00 98.06 256 ASN A CA 1
ATOM 1999 C C . ASN A 1 256 ? 20.309 -1.581 5.313 1.00 98.06 256 ASN A C 1
ATOM 2001 O O . ASN A 1 256 ? 20.154 -1.392 6.521 1.00 98.06 256 ASN A O 1
ATOM 2005 N N . LEU A 1 257 ? 19.386 -2.193 4.561 1.00 98.31 257 LEU A N 1
ATOM 2006 C CA . LEU A 1 257 ? 18.183 -2.812 5.107 1.00 98.31 257 LEU A CA 1
ATOM 2007 C C . LEU A 1 257 ? 18.482 -4.237 5.579 1.00 98.31 257 LEU A C 1
ATOM 2009 O O . LEU A 1 257 ? 19.004 -5.071 4.842 1.00 98.31 257 LEU A O 1
ATOM 2013 N N . GLY A 1 258 ? 18.106 -4.518 6.822 1.00 98.38 258 GLY A N 1
ATOM 2014 C CA . GLY A 1 258 ? 18.086 -5.860 7.380 1.00 98.38 258 GLY A CA 1
ATOM 2015 C C . GLY A 1 258 ? 16.943 -6.723 6.825 1.00 98.38 258 GLY A C 1
ATOM 2016 O O . GLY A 1 258 ? 16.174 -6.278 5.969 1.00 98.38 258 GLY A O 1
ATOM 2017 N N . PRO A 1 259 ? 16.797 -7.953 7.350 1.00 98.38 259 PRO A N 1
ATOM 2018 C CA . PRO A 1 259 ? 15.818 -8.917 6.858 1.00 98.38 259 PRO A CA 1
ATOM 2019 C C . PRO A 1 259 ? 14.371 -8.416 6.922 1.00 98.38 259 PRO A C 1
ATOM 2021 O O . PRO A 1 259 ? 13.987 -7.638 7.805 1.00 98.38 259 PRO A O 1
ATOM 2024 N N . GLU A 1 260 ? 13.552 -8.908 6.001 1.00 98.62 260 GLU A N 1
ATOM 2025 C CA . GLU A 1 260 ? 12.107 -8.720 5.949 1.00 98.62 260 GLU A CA 1
ATOM 2026 C C . GLU A 1 260 ? 11.390 -9.345 7.169 1.00 98.62 260 GLU A C 1
ATOM 2028 O O . GLU A 1 260 ? 11.960 -10.192 7.855 1.00 98.62 260 GLU A O 1
ATOM 2033 N N . PRO A 1 261 ? 10.139 -8.950 7.486 1.00 98.69 261 PRO A N 1
ATOM 2034 C CA . PRO A 1 261 ? 9.468 -9.329 8.733 1.00 98.69 261 PRO A CA 1
ATOM 2035 C C . PRO A 1 261 ? 9.431 -10.825 9.078 1.00 98.69 261 PRO A C 1
ATOM 2037 O O . PRO A 1 261 ? 9.472 -11.153 10.263 1.00 98.69 261 PRO A O 1
ATOM 2040 N N . GLU A 1 262 ? 9.340 -11.723 8.094 1.00 98.44 262 GLU A N 1
ATOM 2041 C CA . GLU A 1 262 ? 9.314 -13.174 8.344 1.00 98.44 262 GLU A CA 1
ATOM 2042 C C . GLU A 1 262 ? 10.698 -13.789 8.630 1.00 98.44 262 GLU A C 1
ATOM 2044 O O . GLU A 1 262 ? 10.755 -14.837 9.274 1.00 98.44 262 GLU A O 1
ATOM 2049 N N . ASP A 1 263 ? 11.797 -13.142 8.223 1.00 98.31 263 ASP A N 1
ATOM 2050 C CA . ASP A 1 263 ? 13.180 -13.560 8.544 1.00 98.31 263 ASP A CA 1
ATOM 2051 C C . ASP A 1 263 ? 13.852 -12.639 9.588 1.00 98.31 263 ASP A C 1
ATOM 2053 O O . ASP A 1 263 ? 15.000 -12.822 10.002 1.00 98.31 263 ASP A O 1
ATOM 2057 N N . ALA A 1 264 ? 13.117 -11.637 10.071 1.00 98.38 264 ALA A N 1
ATOM 2058 C CA . ALA A 1 264 ? 13.581 -10.687 11.066 1.00 98.38 264 ALA A CA 1
ATOM 2059 C C . ALA A 1 264 ? 13.807 -11.335 12.453 1.00 98.38 264 ALA A C 1
ATOM 2061 O O . ALA A 1 264 ? 13.047 -12.210 12.889 1.00 98.38 264 ALA A O 1
ATOM 2062 N N . PRO A 1 265 ? 14.808 -10.863 13.226 1.00 98.19 265 PRO A N 1
ATOM 2063 C CA . PRO A 1 265 ? 14.990 -11.262 14.617 1.00 98.19 265 PRO A CA 1
ATOM 2064 C C . PRO A 1 265 ? 13.723 -11.074 15.466 1.00 98.19 265 PRO A C 1
ATOM 2066 O O . PRO A 1 265 ? 13.010 -10.076 15.363 1.00 98.19 265 PRO A O 1
ATOM 2069 N N . ILE A 1 266 ? 13.459 -12.027 16.365 1.00 98.00 266 ILE A N 1
ATOM 2070 C CA . ILE A 1 266 ? 12.228 -12.059 17.176 1.00 98.00 266 ILE A CA 1
ATOM 2071 C C . ILE A 1 266 ? 12.007 -10.790 18.020 1.00 98.00 266 ILE A C 1
ATOM 2073 O O . ILE A 1 266 ? 10.866 -10.423 18.303 1.00 98.00 266 ILE A O 1
ATOM 2077 N N . ASP A 1 267 ? 13.078 -10.104 18.418 1.00 97.69 267 ASP A N 1
ATOM 2078 C CA . ASP A 1 267 ? 13.043 -8.867 19.198 1.00 97.69 267 ASP A CA 1
ATOM 2079 C C . ASP A 1 267 ? 12.567 -7.644 18.401 1.00 97.69 267 ASP A C 1
ATOM 2081 O O . ASP A 1 267 ? 12.129 -6.668 19.015 1.00 97.69 267 ASP A O 1
ATOM 2085 N N . LEU A 1 268 ? 12.517 -7.724 17.065 1.00 97.62 268 LEU A N 1
ATOM 2086 C CA . LEU A 1 268 ? 11.825 -6.739 16.225 1.00 97.62 268 LEU A CA 1
ATOM 2087 C C . LEU A 1 268 ? 10.296 -6.895 16.264 1.00 97.62 268 LEU A C 1
ATOM 2089 O O . LEU A 1 268 ? 9.563 -6.038 15.766 1.00 97.62 268 LEU A O 1
ATOM 2093 N N . GLN A 1 269 ? 9.785 -7.943 16.924 1.00 98.31 269 GLN A N 1
ATOM 2094 C CA . GLN A 1 269 ? 8.362 -8.114 17.228 1.00 98.31 269 GLN A CA 1
ATOM 2095 C C . GLN A 1 269 ? 7.470 -8.010 15.974 1.00 98.31 269 GLN A C 1
ATOM 2097 O O . GLN A 1 269 ? 6.449 -7.308 15.974 1.00 98.31 269 GLN A O 1
ATOM 2102 N N . GLY A 1 270 ? 7.870 -8.697 14.901 1.00 97.69 270 GLY A N 1
ATOM 2103 C CA . GLY A 1 270 ? 7.149 -8.745 13.624 1.00 97.69 270 GLY A CA 1
ATOM 2104 C C . GLY A 1 270 ? 7.259 -7.474 12.778 1.00 97.69 270 GLY A C 1
ATOM 2105 O O . GLY A 1 270 ? 6.421 -7.260 11.904 1.00 97.69 270 GLY A O 1
ATOM 2106 N N . LEU A 1 271 ? 8.220 -6.598 13.081 1.00 98.75 271 LEU A N 1
ATOM 2107 C CA . LEU A 1 271 ? 8.720 -5.596 12.140 1.00 98.75 271 LEU A CA 1
ATOM 2108 C C . LEU A 1 271 ? 9.961 -6.151 11.434 1.00 98.75 271 LEU A C 1
ATOM 2110 O O . LEU A 1 271 ? 10.644 -7.010 11.987 1.00 98.75 271 LEU A O 1
ATOM 2114 N N . GLY A 1 272 ? 10.251 -5.635 10.245 1.00 98.50 272 GLY A N 1
ATOM 2115 C CA . GLY A 1 272 ? 11.441 -5.982 9.465 1.00 98.50 272 GLY A CA 1
ATOM 2116 C C . GLY A 1 272 ? 12.100 -4.748 8.864 1.00 98.50 272 GLY A C 1
ATOM 2117 O O . GLY A 1 272 ? 11.713 -3.619 9.188 1.00 98.50 272 GLY A O 1
ATOM 2118 N N . TRP A 1 273 ? 13.075 -4.970 7.986 1.00 98.44 273 TRP A N 1
ATOM 2119 C CA . TRP A 1 273 ? 13.810 -3.920 7.277 1.00 98.44 273 TRP A CA 1
ATOM 2120 C C . TRP A 1 273 ? 14.406 -2.881 8.233 1.00 98.44 273 TRP A C 1
ATOM 2122 O O . TRP A 1 273 ? 14.257 -1.675 8.031 1.00 98.44 273 TRP A O 1
ATOM 2132 N N . ASP A 1 274 ? 15.015 -3.345 9.332 1.00 97.75 274 ASP A N 1
ATOM 2133 C CA . ASP A 1 274 ? 15.766 -2.450 10.216 1.00 97.75 274 ASP A CA 1
ATOM 2134 C C . ASP A 1 274 ? 16.900 -1.809 9.416 1.00 97.75 274 ASP A C 1
ATOM 2136 O O . ASP A 1 274 ? 17.573 -2.488 8.644 1.00 97.75 274 ASP A O 1
ATOM 2140 N N . ASN A 1 275 ? 17.062 -0.499 9.538 1.00 98.25 275 ASN A N 1
ATOM 2141 C CA . ASN A 1 275 ? 17.903 0.277 8.637 1.00 98.25 275 ASN A CA 1
ATOM 2142 C C . ASN A 1 275 ? 19.139 0.783 9.382 1.00 98.25 275 ASN A C 1
ATOM 2144 O O . ASN A 1 275 ? 19.027 1.577 10.318 1.00 98.25 275 ASN A O 1
ATOM 2148 N N . GLU A 1 276 ? 20.318 0.341 8.947 1.00 97.81 276 GLU A N 1
ATOM 2149 C CA . GLU A 1 276 ? 21.596 0.712 9.564 1.00 97.81 276 GLU A CA 1
ATOM 2150 C C . GLU A 1 276 ? 22.142 2.070 9.079 1.00 97.81 276 GLU A C 1
ATOM 2152 O O . GLU A 1 276 ? 23.112 2.589 9.645 1.00 97.81 276 GLU A O 1
ATOM 2157 N N . PHE A 1 277 ? 21.536 2.673 8.050 1.00 98.44 277 PHE A N 1
ATOM 2158 C CA . PHE A 1 277 ? 21.955 3.969 7.527 1.00 98.44 277 PHE A CA 1
ATOM 2159 C C . PHE A 1 277 ? 21.455 5.123 8.406 1.00 98.44 277 PHE A C 1
ATOM 2161 O O . PHE A 1 277 ? 20.255 5.300 8.617 1.00 98.44 277 PHE A O 1
ATOM 2168 N N . GLY A 1 278 ? 22.382 5.956 8.887 1.00 97.62 278 GLY A N 1
ATOM 2169 C CA . GLY A 1 278 ? 22.053 7.145 9.678 1.00 97.62 278 GLY A CA 1
ATOM 2170 C C . GLY A 1 278 ? 21.285 6.805 10.961 1.00 97.62 278 GLY A C 1
ATOM 2171 O O . GLY A 1 278 ? 21.756 6.014 11.778 1.00 97.62 278 GLY A O 1
ATOM 2172 N N . GLU A 1 279 ? 20.123 7.429 11.166 1.00 97.44 279 GLU A N 1
ATOM 2173 C CA . GLU A 1 279 ? 19.186 7.071 12.245 1.00 97.44 279 GLU A CA 1
ATOM 2174 C C . GLU A 1 279 ? 18.196 5.950 11.868 1.00 97.44 279 GLU A C 1
ATOM 2176 O O . GLU A 1 279 ? 17.355 5.576 12.693 1.00 97.44 279 GLU A O 1
ATOM 2181 N N . GLY A 1 280 ? 18.258 5.442 10.633 1.00 97.50 280 GLY A N 1
ATOM 2182 C CA . GLY A 1 280 ? 17.413 4.365 10.114 1.00 97.50 280 GLY A CA 1
ATOM 2183 C C . GLY A 1 280 ? 15.976 4.774 9.768 1.00 97.50 280 GLY A C 1
ATOM 2184 O O . GLY A 1 280 ? 15.152 3.937 9.402 1.00 97.50 280 GLY A O 1
ATOM 2185 N N . LYS A 1 281 ? 15.634 6.057 9.916 1.00 98.31 281 LYS A N 1
ATOM 2186 C CA . LYS A 1 281 ? 14.258 6.573 9.846 1.00 98.31 281 LYS A CA 1
ATOM 2187 C C . LYS A 1 281 ? 14.231 8.071 9.551 1.00 98.31 281 LYS A C 1
ATOM 2189 O O . LYS A 1 281 ? 15.246 8.758 9.647 1.00 98.31 281 LYS A O 1
ATOM 2194 N N . GLY A 1 282 ? 13.047 8.604 9.251 1.00 97.75 282 GLY A N 1
ATOM 2195 C CA . GLY A 1 282 ? 12.878 10.022 8.928 1.00 97.75 282 GLY A CA 1
ATOM 2196 C C . GLY A 1 282 ? 13.708 10.403 7.690 1.00 97.75 282 GLY A C 1
ATOM 2197 O O . GLY A 1 282 ? 13.518 9.776 6.647 1.00 97.75 282 GLY A O 1
ATOM 2198 N N . PRO A 1 283 ? 14.635 11.380 7.768 1.00 97.81 283 PRO A N 1
ATOM 2199 C CA . PRO A 1 283 ? 15.484 11.760 6.634 1.00 97.81 283 PRO A CA 1
ATOM 2200 C C . PRO A 1 283 ? 16.356 10.630 6.069 1.00 97.81 283 PRO A C 1
ATOM 2202 O O . PRO A 1 283 ? 16.679 10.674 4.889 1.00 97.81 283 PRO A O 1
ATOM 2205 N N . ASP A 1 284 ? 16.698 9.633 6.889 1.00 98.62 284 ASP A N 1
ATOM 2206 C CA . ASP A 1 284 ? 17.592 8.524 6.524 1.00 98.62 284 ASP A CA 1
ATOM 2207 C C . ASP A 1 284 ? 16.820 7.262 6.096 1.00 98.62 284 ASP A C 1
ATOM 2209 O O . ASP A 1 284 ? 17.368 6.163 6.044 1.00 98.62 284 ASP A O 1
ATOM 2213 N N . THR A 1 285 ? 15.517 7.393 5.836 1.00 98.69 285 THR A N 1
ATOM 2214 C CA . THR A 1 285 ? 14.654 6.262 5.477 1.00 98.69 285 THR A CA 1
ATOM 2215 C C . THR A 1 285 ? 15.046 5.666 4.125 1.00 98.69 285 THR A C 1
ATOM 2217 O O . THR A 1 285 ? 15.253 6.387 3.148 1.00 98.69 285 THR A O 1
ATOM 2220 N N . ILE A 1 286 ? 15.052 4.336 4.052 1.00 98.81 286 ILE A N 1
ATOM 2221 C CA . ILE A 1 286 ? 15.204 3.562 2.820 1.00 98.81 286 ILE A CA 1
ATOM 2222 C C . ILE A 1 286 ? 13.985 2.640 2.717 1.00 98.81 286 ILE A C 1
ATOM 2224 O O . ILE A 1 286 ? 13.643 1.951 3.679 1.00 98.81 286 ILE A O 1
ATOM 2228 N N . THR A 1 287 ? 13.298 2.683 1.576 1.00 98.69 287 THR A N 1
ATOM 2229 C CA . THR A 1 287 ? 12.143 1.826 1.272 1.00 98.69 287 THR A CA 1
ATOM 2230 C C . THR A 1 287 ? 12.317 1.179 -0.096 1.00 98.69 287 THR A C 1
ATOM 2232 O O . THR A 1 287 ? 12.516 -0.023 -0.161 1.00 98.69 287 THR A O 1
ATOM 2235 N N . SER A 1 288 ? 12.263 1.964 -1.176 1.00 97.88 288 SER A N 1
ATOM 2236 C CA . SER A 1 288 ? 12.402 1.460 -2.551 1.00 97.88 288 SER A CA 1
ATOM 2237 C C . SER A 1 288 ? 13.796 1.678 -3.138 1.00 97.88 288 SER A C 1
ATOM 2239 O O . SER A 1 288 ? 14.085 1.172 -4.212 1.00 97.88 288 SER A O 1
ATOM 2241 N N . GLY A 1 289 ? 14.640 2.493 -2.495 1.00 97.25 289 GLY A N 1
ATOM 2242 C CA . GLY A 1 289 ? 15.931 2.912 -3.056 1.00 97.25 289 GLY A CA 1
ATOM 2243 C C . GLY A 1 289 ? 15.839 4.106 -4.019 1.00 97.25 289 GLY A C 1
ATOM 2244 O O . GLY A 1 289 ? 16.865 4.691 -4.365 1.00 97.25 289 GLY A O 1
ATOM 2245 N N . ILE A 1 290 ? 14.626 4.538 -4.381 1.00 98.44 290 ILE A N 1
ATOM 2246 C CA . ILE A 1 290 ? 14.366 5.772 -5.139 1.00 98.44 290 ILE A CA 1
ATOM 2247 C C . ILE A 1 290 ? 14.080 6.903 -4.145 1.00 98.44 290 ILE A C 1
ATOM 2249 O O . ILE A 1 290 ? 13.369 6.692 -3.167 1.00 98.44 290 ILE A O 1
ATOM 2253 N N . GLU A 1 291 ? 14.605 8.108 -4.374 1.00 98.56 291 GLU A N 1
ATOM 2254 C CA . GLU A 1 291 ? 14.527 9.212 -3.408 1.00 98.56 291 GLU A CA 1
ATOM 2255 C C . GLU A 1 291 ? 13.889 10.474 -3.995 1.00 98.56 291 GLU A C 1
ATOM 2257 O O . GLU A 1 291 ? 14.291 10.962 -5.049 1.00 98.56 291 GLU A O 1
ATOM 2262 N N . GLY A 1 292 ? 12.954 11.056 -3.241 1.00 97.56 292 GLY A N 1
ATOM 2263 C CA . GLY A 1 292 ? 12.426 12.395 -3.493 1.00 97.56 292 GLY A CA 1
ATOM 2264 C C . GLY A 1 292 ? 10.900 12.461 -3.619 1.00 97.56 292 GLY A C 1
ATOM 2265 O O . GLY A 1 292 ? 10.229 11.444 -3.796 1.00 97.56 292 GLY A O 1
ATOM 2266 N N . PRO A 1 293 ? 10.312 13.659 -3.468 1.00 98.25 293 PRO A N 1
ATOM 2267 C CA . PRO A 1 293 ? 8.896 13.887 -3.732 1.00 98.25 293 PRO A CA 1
ATOM 2268 C C . PRO A 1 293 ? 8.634 14.164 -5.216 1.00 98.25 293 PRO A C 1
ATOM 2270 O O . PRO A 1 293 ? 9.469 14.747 -5.907 1.00 98.25 293 PRO A O 1
ATOM 2273 N N . TRP A 1 294 ? 7.417 13.880 -5.680 1.00 98.38 294 TRP A N 1
ATOM 2274 C CA . TRP A 1 294 ? 6.991 14.260 -7.034 1.00 98.38 294 TRP A CA 1
ATOM 2275 C C . TRP A 1 294 ? 6.651 15.751 -7.183 1.00 98.38 294 TRP A C 1
ATOM 2277 O O . TRP A 1 294 ? 6.613 16.292 -8.294 1.00 98.38 294 TRP A O 1
ATOM 2287 N N . ASN A 1 295 ? 6.347 16.431 -6.075 1.00 97.69 295 ASN A N 1
ATOM 2288 C CA . ASN A 1 295 ? 5.887 17.813 -6.087 1.00 97.69 295 ASN A CA 1
ATOM 2289 C C . ASN A 1 295 ? 6.260 18.598 -4.816 1.00 97.69 295 ASN A C 1
ATOM 2291 O O . ASN A 1 295 ? 6.904 18.096 -3.899 1.00 97.69 295 ASN A O 1
ATOM 2295 N N . THR A 1 296 ? 5.881 19.879 -4.789 1.00 96.88 296 THR A N 1
ATOM 2296 C CA . THR A 1 296 ? 6.183 20.812 -3.689 1.00 96.88 296 THR A CA 1
ATOM 2297 C C . THR A 1 296 ? 5.146 20.819 -2.567 1.00 96.88 296 THR A C 1
ATOM 2299 O O . THR A 1 296 ? 5.326 21.527 -1.577 1.00 96.88 296 THR A O 1
ATOM 2302 N N . THR A 1 297 ? 4.058 20.072 -2.719 1.00 97.75 297 THR A N 1
ATOM 2303 C CA . THR A 1 297 ? 2.891 20.040 -1.828 1.00 97.75 297 THR A CA 1
ATOM 2304 C C . THR A 1 297 ? 2.503 18.592 -1.478 1.00 97.75 297 THR A C 1
ATOM 2306 O O . THR A 1 297 ? 1.346 18.217 -1.641 1.00 97.75 297 THR A O 1
ATOM 2309 N N . PRO A 1 298 ? 3.417 17.761 -0.925 1.00 98.31 298 PRO A N 1
ATOM 2310 C CA . PRO A 1 298 ? 3.228 16.304 -0.851 1.00 98.31 298 PRO A CA 1
ATOM 2311 C C . PRO A 1 298 ? 2.080 15.838 0.054 1.00 98.31 298 PRO A C 1
ATOM 2313 O O . PRO A 1 298 ? 1.757 14.656 0.098 1.00 98.31 298 PRO A O 1
ATOM 2316 N N . THR A 1 299 ? 1.491 16.738 0.832 1.00 98.62 299 THR A N 1
ATOM 2317 C CA . THR A 1 299 ? 0.395 16.448 1.762 1.00 98.62 299 THR A CA 1
ATOM 2318 C C . THR A 1 299 ? -0.882 17.209 1.410 1.00 98.62 299 THR A C 1
ATOM 2320 O O . THR A 1 299 ? -1.727 17.442 2.271 1.00 98.62 299 THR A O 1
ATOM 2323 N N . VAL A 1 300 ? -1.019 17.640 0.151 1.00 98.50 300 VAL A N 1
ATOM 2324 C CA . VAL A 1 300 ? -2.172 18.402 -0.336 1.00 98.50 300 VAL A CA 1
ATOM 2325 C C . VAL A 1 300 ? -2.587 17.890 -1.709 1.00 98.50 300 VAL A C 1
ATOM 2327 O O . VAL A 1 300 ? -1.764 17.743 -2.606 1.00 98.50 300 VAL A O 1
ATOM 2330 N N . TRP A 1 301 ? -3.885 17.667 -1.892 1.00 98.69 301 TRP A N 1
ATOM 2331 C CA . TRP A 1 301 ? -4.444 17.369 -3.202 1.00 98.69 301 TRP A CA 1
ATOM 2332 C C . TRP A 1 301 ? -4.377 18.591 -4.123 1.00 98.69 301 TRP A C 1
ATOM 2334 O O . TRP A 1 301 ? -4.994 19.628 -3.860 1.00 98.69 301 TRP A O 1
ATOM 2344 N N . ASP A 1 302 ? -3.680 18.449 -5.245 1.00 98.25 302 ASP A N 1
ATOM 2345 C CA . ASP A 1 302 ? -3.672 19.408 -6.343 1.00 98.25 302 ASP A CA 1
ATOM 2346 C C . ASP A 1 302 ? -3.290 18.723 -7.676 1.00 98.25 302 ASP A C 1
ATOM 2348 O O . ASP A 1 302 ? -3.328 17.502 -7.807 1.00 98.25 302 ASP A O 1
ATOM 2352 N N . LEU A 1 303 ? -2.976 19.514 -8.709 1.00 98.25 303 LEU A N 1
ATOM 2353 C CA . LEU A 1 303 ? -2.559 19.018 -10.030 1.00 98.25 303 LEU A CA 1
ATOM 2354 C C . LEU A 1 303 ? -1.041 19.092 -10.246 1.00 98.25 303 LEU A C 1
ATOM 2356 O O . LEU A 1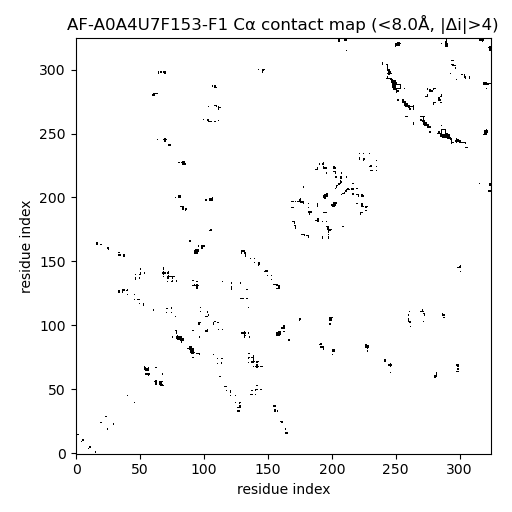 303 ? -0.579 19.024 -11.385 1.00 98.25 303 LEU A O 1
ATOM 2360 N N . SER A 1 304 ? -0.254 19.294 -9.191 1.00 97.62 304 SER A N 1
ATOM 2361 C CA . SER A 1 304 ? 1.185 19.537 -9.302 1.00 97.62 304 SER A CA 1
ATOM 2362 C C . SER A 1 304 ? 1.947 18.345 -9.878 1.00 97.62 304 SER A C 1
ATOM 2364 O O . SER A 1 304 ? 2.824 18.582 -10.700 1.00 97.62 304 SER A O 1
ATOM 2366 N N . TYR A 1 305 ? 1.571 17.094 -9.569 1.00 98.38 305 TYR A N 1
ATOM 2367 C CA . TYR A 1 305 ? 2.160 15.901 -10.202 1.00 98.38 305 TYR A CA 1
ATOM 2368 C C . TYR A 1 305 ? 2.044 15.964 -11.733 1.00 98.38 305 TYR A C 1
ATOM 2370 O O . TYR A 1 305 ? 3.044 15.952 -12.448 1.00 98.38 305 TYR A O 1
ATOM 2378 N N . VAL A 1 306 ? 0.816 16.121 -12.241 1.00 98.44 306 VAL A N 1
ATOM 2379 C CA . VAL A 1 306 ? 0.545 16.172 -13.687 1.00 98.44 306 VAL A CA 1
ATOM 2380 C C . VAL A 1 306 ? 1.199 17.398 -14.327 1.00 98.44 306 VAL A C 1
ATOM 2382 O O . VAL A 1 306 ? 1.776 17.302 -15.409 1.00 98.44 306 VAL A O 1
ATOM 2385 N N . ASN A 1 307 ? 1.137 18.554 -13.662 1.00 98.25 307 ASN A N 1
ATOM 2386 C CA . ASN A 1 307 ? 1.758 19.778 -14.161 1.00 98.25 307 ASN A CA 1
ATOM 2387 C C . ASN A 1 307 ? 3.281 19.634 -14.254 1.00 98.25 307 ASN A C 1
ATOM 2389 O O . ASN A 1 307 ? 3.847 20.028 -15.271 1.00 98.25 307 ASN A O 1
ATOM 2393 N N . ASN A 1 308 ? 3.931 19.062 -13.238 1.00 98.38 308 ASN A N 1
ATOM 2394 C CA . ASN A 1 308 ? 5.369 18.812 -13.239 1.00 98.38 308 ASN A CA 1
ATOM 2395 C C . ASN A 1 308 ? 5.742 17.826 -14.352 1.00 98.38 308 ASN A C 1
ATOM 2397 O O . ASN A 1 308 ? 6.620 18.119 -15.160 1.00 98.38 308 ASN A O 1
ATOM 2401 N N . LEU A 1 309 ? 5.029 16.703 -14.460 1.00 97.88 309 LEU A N 1
ATOM 2402 C CA . LEU A 1 309 ? 5.299 15.692 -15.480 1.00 97.88 309 LEU A CA 1
ATOM 2403 C C . LEU A 1 309 ? 5.235 16.269 -16.905 1.00 97.88 309 LEU A C 1
ATOM 2405 O O . LEU A 1 309 ? 6.104 15.987 -17.720 1.00 97.88 309 LEU A O 1
ATOM 2409 N N . LEU A 1 310 ? 4.229 17.099 -17.203 1.00 98.19 310 LEU A N 1
ATOM 2410 C CA . LEU A 1 310 ? 3.984 17.602 -18.562 1.00 98.19 310 LEU A CA 1
ATOM 2411 C C . LEU A 1 310 ? 4.708 18.912 -18.908 1.00 98.19 310 LEU A C 1
ATOM 2413 O O . LEU A 1 310 ? 4.812 19.247 -20.088 1.00 98.19 310 LEU A O 1
ATOM 2417 N N . SER A 1 311 ? 5.141 19.692 -17.913 1.00 98.25 311 SER A N 1
ATOM 2418 C CA . SER A 1 311 ? 5.703 21.038 -18.142 1.00 98.25 311 SER A CA 1
ATOM 2419 C C . SER A 1 311 ? 7.228 21.082 -18.165 1.00 98.25 311 SER A C 1
ATOM 2421 O O . SER A 1 311 ? 7.788 22.117 -18.534 1.00 98.25 311 SER A O 1
ATOM 2423 N N . TYR A 1 312 ? 7.892 19.999 -17.764 1.00 98.06 312 TYR A N 1
ATOM 2424 C CA . TYR A 1 312 ? 9.347 19.893 -17.717 1.00 98.06 312 TYR A CA 1
ATOM 2425 C C . TYR A 1 312 ? 9.843 18.773 -18.632 1.00 98.06 312 TYR A C 1
ATOM 2427 O O . TYR A 1 312 ? 9.110 17.843 -18.961 1.00 98.06 312 TYR A O 1
ATOM 2435 N N . GLU A 1 313 ? 11.101 18.885 -19.048 1.00 97.69 313 GLU A N 1
ATOM 2436 C CA . GLU A 1 313 ? 11.845 17.772 -19.634 1.00 97.69 313 GLU A CA 1
ATOM 2437 C C . GLU A 1 313 ? 12.532 17.015 -18.494 1.00 97.69 313 GLU A C 1
ATOM 2439 O O . GLU A 1 313 ? 13.097 17.639 -17.592 1.00 97.69 313 GLU A O 1
ATOM 2444 N N . TRP A 1 314 ? 12.452 15.687 -18.529 1.00 96.56 314 TRP A N 1
ATOM 2445 C CA . TRP A 1 314 ? 13.015 14.797 -17.517 1.00 96.56 314 TRP A CA 1
ATOM 2446 C C . TRP A 1 314 ? 14.169 14.007 -18.125 1.00 96.56 314 TRP A C 1
ATOM 2448 O O . TRP A 1 314 ? 14.072 13.536 -19.260 1.00 96.56 314 TRP A O 1
ATOM 2458 N N . GLU A 1 315 ? 15.255 13.869 -17.372 1.00 95.06 315 GLU A N 1
ATOM 2459 C CA . GLU A 1 315 ? 16.429 13.091 -17.762 1.00 95.06 315 GLU A CA 1
ATOM 2460 C C . GLU A 1 315 ? 16.661 11.994 -16.714 1.00 95.06 315 GLU A C 1
ATOM 2462 O O . GLU A 1 315 ? 16.557 12.281 -15.520 1.00 95.06 315 GLU A O 1
ATOM 2467 N N . PRO A 1 316 ? 16.967 10.751 -17.126 1.00 94.62 316 PRO A N 1
ATOM 2468 C CA . PRO A 1 316 ? 17.251 9.680 -16.184 1.00 94.62 316 PRO A CA 1
ATOM 2469 C C . PRO A 1 316 ? 18.551 9.975 -15.429 1.00 94.62 316 PRO A C 1
ATOM 2471 O O . PRO A 1 316 ? 19.604 10.208 -16.030 1.00 94.62 316 PRO A O 1
ATOM 2474 N N . GLU A 1 317 ? 18.496 9.911 -14.104 1.00 95.75 317 GLU A N 1
ATOM 2475 C CA . GLU A 1 317 ? 19.653 10.020 -13.215 1.00 95.75 317 GLU A CA 1
ATOM 2476 C C . GLU A 1 317 ? 19.556 8.992 -12.092 1.00 95.75 317 GLU A C 1
ATOM 2478 O O . GLU A 1 317 ? 18.466 8.555 -11.761 1.00 95.75 317 GLU A O 1
ATOM 2483 N N . LYS A 1 318 ? 20.678 8.588 -11.493 1.00 96.56 318 LYS A N 1
ATOM 2484 C CA . LYS A 1 318 ? 20.635 7.693 -10.331 1.00 96.56 318 LYS A CA 1
ATOM 2485 C C . LYS A 1 318 ? 20.552 8.497 -9.045 1.00 96.56 318 LYS A C 1
ATOM 2487 O O . LYS A 1 318 ? 21.388 9.375 -8.817 1.00 96.56 318 LYS A O 1
ATOM 2492 N N . GLY A 1 319 ? 19.578 8.154 -8.206 1.00 96.88 319 GLY A N 1
ATOM 2493 C CA . GLY A 1 319 ? 19.429 8.723 -6.871 1.00 96.88 319 GLY A CA 1
ATOM 2494 C C . GLY A 1 319 ? 20.500 8.234 -5.882 1.00 96.88 319 GLY A C 1
ATOM 2495 O O . GLY A 1 319 ? 21.354 7.414 -6.232 1.00 96.88 319 GLY A O 1
ATOM 2496 N N . PRO A 1 320 ? 20.460 8.711 -4.624 1.00 97.75 320 PRO A N 1
ATOM 2497 C CA . PRO A 1 320 ? 21.382 8.282 -3.571 1.00 97.75 320 PRO A CA 1
ATOM 2498 C C . PRO A 1 320 ? 21.341 6.772 -3.285 1.00 97.75 320 PRO A C 1
ATOM 2500 O O . PRO A 1 320 ? 22.389 6.193 -3.012 1.00 97.75 320 PRO A O 1
ATOM 2503 N N . GLY A 1 321 ? 20.187 6.117 -3.444 1.00 97.44 321 GLY A N 1
ATOM 2504 C CA . GLY A 1 321 ? 20.068 4.658 -3.350 1.00 97.44 321 GLY A CA 1
ATOM 2505 C C . GLY A 1 321 ? 20.582 3.878 -4.563 1.00 97.44 321 GLY A C 1
ATOM 2506 O O . GLY A 1 321 ? 20.560 2.653 -4.554 1.00 97.44 321 GLY A O 1
ATOM 2507 N N . GLY A 1 322 ? 21.069 4.554 -5.611 1.00 95.88 322 GLY A N 1
ATOM 2508 C CA . GLY A 1 322 ? 21.632 3.913 -6.805 1.00 95.88 322 GLY A CA 1
ATOM 2509 C C . GLY A 1 322 ? 20.608 3.409 -7.832 1.00 95.88 322 GLY A C 1
ATOM 2510 O O . GLY A 1 322 ? 21.028 2.865 -8.863 1.00 95.88 322 GLY A O 1
ATOM 2511 N N . ALA A 1 323 ? 19.316 3.631 -7.577 1.00 95.44 323 ALA A N 1
ATOM 2512 C CA . ALA A 1 323 ? 18.189 3.300 -8.448 1.00 95.44 323 ALA A CA 1
ATOM 2513 C C . ALA A 1 323 ? 17.859 4.427 -9.446 1.00 95.44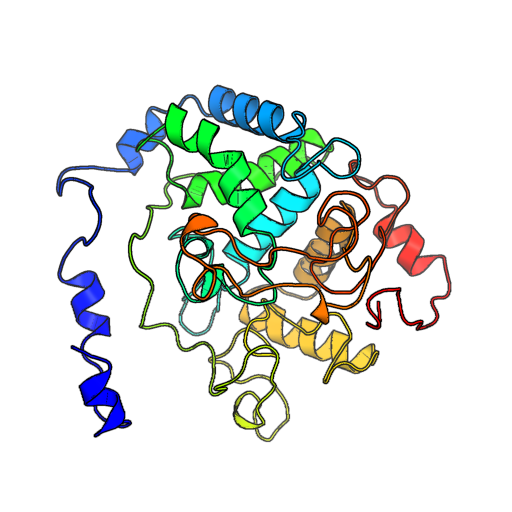 323 ALA A C 1
ATOM 2515 O O . ALA A 1 323 ? 18.173 5.602 -9.202 1.00 95.44 323 ALA A O 1
ATOM 2516 N N . TRP A 1 324 ? 17.230 4.060 -10.561 1.00 93.56 324 TRP A N 1
ATOM 2517 C CA . TRP A 1 324 ? 16.608 4.981 -11.512 1.00 93.56 324 TRP A CA 1
ATOM 2518 C C . TRP A 1 324 ? 15.215 5.439 -11.015 1.00 93.56 324 TRP A C 1
ATOM 2520 O O . TRP A 1 324 ? 14.470 4.623 -10.480 1.00 93.56 324 TRP A O 1
ATOM 2530 N N . PRO A 1 325 ? 14.861 6.731 -11.137 1.00 72.31 325 PRO A N 1
ATOM 2531 C CA . PRO A 1 325 ? 13.580 7.285 -10.703 1.00 72.31 325 PRO A CA 1
ATOM 2532 C C . PRO A 1 325 ? 12.460 7.210 -11.743 1.00 72.31 325 PRO A C 1
ATOM 2534 O O . PRO A 1 325 ? 12.763 7.112 -12.956 1.00 72.31 325 PRO A O 1
#

Secondary structure (DSSP, 8-state):
--HHHHHH-TTS---HHHHTTSS--SSS-TT--HHHHHHTS-HHHHHHHHHHHHHS-BTTBPPGGG--HHHHHHHHHHHHTT--TTT---SSTT-GGGSTTGGG-GGGTTHHHHHHHTHHHHHHHGGGS-HHHHHHHHHHHHHHHTT---S-----PPPPSS--TT----S-SSTT---GGGB-TTSPBPTT-S-SSTT-SSS-TT-GGGS--HHHHHHHHHHHHHHTT--HHHHHHHHHHHTTS-EE-BSS-GGGB---TTTS-GGGTT----B-STTSSGGG-BSSS--EESSS-TTS-SSHHHHHHHHS-------TTS---

pLDDT: mean 95.87, std 6.54, range [44.38, 98.94]

Sequence (325 aa):
MSGVRKDWWPNQLDLDVLDEHAGNPGPLDEEFDYGEAFEELDLDEVKADIEEVMTTSQDWWPADYGHYGPLFIRMAWHSAGTYRTHDGRGGASGGRQRLPPLNSWPDNVNLDKARRLLWPVKQKYGRKLSWADLIVLTGNVALESMGFETFGFAGGREDDFTPDDAVDWGPEDEWESMSAERFTEEGSLDDALGNTVMGLIYVNPEGPNGEPDLEGSADNIRDTFSHMAMNDKETVALIAGGHTFGKVHGADSGDNLGPEPEDAPIDLQGLGWDNEFGEGKGPDTITSGIEGPWNTTPTVWDLSYVNNLLSYEWEPEKGPGGAWP

Foldseek 3Di:
DPVVVCVVPVPDDDPVLVVLPVDAPDPDDPPDDLVVLLVPDPVVVLLVVLQVLQQDADPVAGDDVSGCLLVLLLQLCLQALQAFPLVRDGGLQAVCCLAPPNVFQLQCFCVLVVLVSCVVSCVVSPSNDENSQSSNSSNQSSCVQQPHDDPDGDDDRHHGPHDNPPQDQDDDPDHQDADPRQADPVGAGDLSHQARTRRHSFYQPCADPQHVDPVRRVRSLQRNVVRVVDHPVRSCCSVQQSLLADWAFQLAALVQFFHTQVPDDCVCVSHGRQGNADVCHDNRDHRNNDGDHLADSRSHDDNRNVCSVPVDDDDWDADRRRGTD

Nearest PDB structures (foldseek):
  3vlh-assembly1_A  TM=9.835E-01  e=5.696E-44  Haloarcula marismortui ATCC 43049
  3vlh-assembly1_B  TM=9.828E-01  e=2.294E-43  Haloarcula marismortui ATCC 43049
  3vli-assembly1_A  TM=9.859E-01  e=4.343E-43  Haloarcula marismortui ATCC 43049
  3uw8-assembly1_B  TM=9.828E-01  e=2.576E-43  Haloarcula marismortui ATCC 43049
  3vlj-assembly1_B  TM=9.850E-01  e=9.236E-43  Haloarcula marismortui ATCC 43049

Mean predicted aligned error: 3.49 Å